Protein AF-A0A2G5B8C9-F1 (afdb_monomer_lite)

Radius of gyration: 21.51 Å; chains: 1; bounding box: 68×61×53 Å

Secondary structure (DSSP, 8-state):
-BB---B--HHHHHH-TTHHHHHHHHHHHHHHHHHHHHHHHH--SEEEEES--BS-S---HHHHHHHHHHHHHHTT---SSS----SS-PPEEEEE--HHHH--TTT--HHHHHHHHHHH--SSEEEEEE--TTS-TT--TTEEEEEEE-GGGTS--S-HHHHHHHHHHHHHHHHHHHH-TTS-EEEEESSPPP--TTSSSS---EEEETTEEEEESS--HHHHHHHHHHH--SEEEE-SSSS-EEEEEE-GGGTT-EEEEEEPPB-SGGGTSEEEEEEEEE---SS------TT---EEEEEETTEEEEEEEEEGGGG-------SSS--------S---------

Foldseek 3Di:
DAFQLAQEDDVLCVVPVPVSVVVNVVSLVLLLLLQVVCCVVPVDQEDEYFANLHNALPDDPVGVVVSLVSSCNSNVVDPDPPDPPPDGDDHHYAYAHDCRQQHAQARGDPVSLVVCCVRHNDNKDKDKDAQCPDDPPPDLPRIAIEIHAELRLLDFHPDVVVVCVRVVSVVVLLVVCVVPVVHAYEYGHAAAADDDPPQDPDHFDFDDDPRGTRDTNHRDNVSNLCCCVRNVHQEYEYERVQQKGWDWDANVVCNVRIYIYIHFHHCGVVNQNKDKDKDKDFQDPDDDPPPDDPVPPFPQRDDPPRITIGMDIDRSSQVDQDLPPDPDPDDDRPPDRDDDDDPPDDD

InterPro domains:
  IPR004843 Calcineurin-like, phosphoesterase domain [PF00149] (41-243)
  IPR029052 Metallo-dependent phosphatase-like [G3DSA:3.60.21.10] (24-322)
  IPR029052 Metallo-dependent phosphatase-like [SSF56300] (26-281)
  IPR033308 PGAP5/Cdc1/Ted1 [PTHR13315] (3-311)

pLDDT: mean 82.57, std 21.7, range [26.09, 98.75]

Structure (mmCIF, N/CA/C/O backbone):
data_AF-A0A2G5B8C9-F1
#
_entry.id   AF-A0A2G5B8C9-F1
#
loop_
_atom_site.group_PDB
_atom_site.id
_atom_site.type_symbol
_atom_site.label_atom_id
_atom_site.label_alt_id
_atom_site.label_comp_id
_atom_site.label_asym_id
_atom_site.label_entity_id
_atom_site.label_seq_id
_atom_site.pdbx_PDB_ins_code
_atom_site.Cartn_x
_atom_site.Cartn_y
_atom_site.Cartn_z
_atom_site.occupancy
_atom_site.B_iso_or_equiv
_atom_site.auth_seq_id
_atom_site.auth_comp_id
_atom_site.auth_asym_id
_atom_site.auth_atom_id
_atom_site.pdbx_PDB_model_num
ATOM 1 N N . LEU A 1 1 ? -2.718 -9.012 4.274 1.00 96.56 1 LEU A N 1
ATOM 2 C CA . LEU A 1 1 ? -1.914 -7.885 3.762 1.00 96.56 1 LEU A CA 1
ATOM 3 C C . LEU A 1 1 ? -0.711 -8.471 3.040 1.00 96.56 1 LEU A C 1
ATOM 5 O O . LEU A 1 1 ? 0.058 -9.190 3.662 1.00 96.56 1 LEU A O 1
ATOM 9 N N . TYR A 1 2 ? -0.614 -8.267 1.731 1.00 96.75 2 TYR A N 1
ATOM 10 C CA . TYR A 1 2 ? 0.397 -8.868 0.859 1.00 96.75 2 TYR A CA 1
ATOM 11 C C . TYR A 1 2 ? 1.376 -7.774 0.416 1.00 96.75 2 TYR A C 1
ATOM 13 O O . TYR A 1 2 ? 1.012 -6.946 -0.421 1.00 96.75 2 TYR A O 1
ATOM 21 N N . GLY A 1 3 ? 2.547 -7.717 1.055 1.00 96.06 3 GLY A N 1
ATOM 22 C CA . GLY A 1 3 ? 3.530 -6.640 0.892 1.00 96.06 3 GLY A CA 1
ATOM 23 C C . GLY A 1 3 ? 4.414 -6.814 -0.338 1.00 96.06 3 GLY A C 1
ATOM 24 O O . GLY A 1 3 ? 4.937 -7.904 -0.549 1.00 96.06 3 GLY A O 1
ATOM 25 N N . ASP A 1 4 ? 4.566 -5.746 -1.120 1.00 96.81 4 ASP A N 1
ATOM 26 C CA . ASP A 1 4 ? 5.677 -5.487 -2.051 1.00 96.81 4 ASP A CA 1
ATOM 27 C C . ASP A 1 4 ? 6.192 -6.726 -2.813 1.00 96.81 4 ASP A C 1
ATOM 29 O O . ASP A 1 4 ? 7.329 -7.152 -2.598 1.00 96.81 4 ASP A O 1
ATOM 33 N N . PRO A 1 5 ? 5.379 -7.370 -3.675 1.00 96.94 5 PRO A N 1
ATOM 34 C CA . PRO A 1 5 ? 5.814 -8.563 -4.401 1.00 96.94 5 PRO A CA 1
ATOM 35 C C . PRO A 1 5 ? 6.851 -8.275 -5.494 1.00 96.94 5 PRO A C 1
ATOM 37 O O . PRO A 1 5 ? 7.482 -9.221 -5.962 1.00 96.94 5 PRO A O 1
ATOM 40 N N . GLN A 1 6 ? 7.006 -7.013 -5.924 1.00 97.00 6 GLN A N 1
ATOM 41 C CA . GLN A 1 6 ? 8.081 -6.529 -6.802 1.00 97.00 6 GLN A CA 1
ATOM 42 C C . GLN A 1 6 ? 8.321 -7.419 -8.038 1.00 97.00 6 GLN A C 1
ATOM 44 O O . GLN A 1 6 ? 9.450 -7.788 -8.366 1.00 97.00 6 GLN A O 1
ATOM 49 N N . ILE A 1 7 ? 7.265 -7.773 -8.780 1.00 97.38 7 ILE A N 1
ATOM 50 C CA . ILE A 1 7 ? 7.401 -8.691 -9.922 1.00 97.38 7 ILE A CA 1
ATOM 51 C C . ILE A 1 7 ? 8.322 -8.082 -10.987 1.00 97.38 7 ILE A C 1
ATOM 53 O O . ILE A 1 7 ? 8.007 -7.060 -11.614 1.00 97.38 7 ILE A O 1
ATOM 57 N N . GLU A 1 8 ? 9.463 -8.737 -11.198 1.00 96.69 8 GLU A N 1
ATOM 58 C CA . GLU A 1 8 ? 10.480 -8.390 -12.190 1.00 96.69 8 GLU A CA 1
ATOM 59 C C . GLU A 1 8 ? 10.088 -8.799 -13.619 1.00 96.69 8 GLU A C 1
ATOM 61 O O . GLU A 1 8 ? 9.012 -9.338 -13.860 1.00 96.69 8 GLU A O 1
ATOM 66 N N . GLY A 1 9 ? 10.952 -8.551 -14.608 1.00 95.44 9 GLY A N 1
ATOM 67 C CA . GLY A 1 9 ? 10.713 -8.997 -15.983 1.00 95.44 9 GLY A CA 1
ATOM 68 C C . GLY A 1 9 ? 11.849 -8.656 -16.946 1.00 95.44 9 GLY A C 1
ATOM 69 O O . GLY A 1 9 ? 13.004 -8.953 -16.655 1.00 95.44 9 GLY A O 1
ATOM 70 N N . ASP A 1 10 ? 11.555 -8.017 -18.079 1.00 95.75 10 ASP A N 1
ATOM 71 C CA . ASP A 1 10 ? 12.473 -7.819 -19.216 1.00 95.75 10 ASP A CA 1
ATOM 72 C C . ASP A 1 10 ? 13.856 -7.251 -18.828 1.00 95.75 10 ASP A C 1
ATOM 74 O O . ASP A 1 10 ? 14.857 -7.566 -19.468 1.00 95.75 10 ASP A O 1
ATOM 78 N N . ALA A 1 11 ? 13.944 -6.404 -17.796 1.00 93.81 11 ALA A N 1
ATOM 79 C CA . ALA A 1 11 ? 15.227 -5.877 -17.323 1.00 93.81 11 ALA A CA 1
ATOM 80 C C . ALA A 1 11 ? 16.149 -6.977 -16.765 1.00 93.81 11 ALA A C 1
ATOM 82 O O . ALA A 1 11 ? 17.330 -6.995 -17.108 1.00 93.81 11 ALA A O 1
ATOM 83 N N . LYS A 1 12 ? 15.608 -7.920 -15.982 1.00 93.31 12 LYS A N 1
ATOM 84 C CA . LYS A 1 12 ? 16.329 -9.091 -15.462 1.00 93.31 12 LYS A CA 1
ATOM 85 C C . LYS A 1 12 ? 16.775 -9.998 -16.607 1.00 93.31 12 LYS A C 1
ATOM 87 O O . LYS A 1 12 ? 17.941 -10.359 -16.672 1.00 93.31 12 LYS A O 1
ATOM 92 N N . LEU A 1 13 ? 15.897 -10.247 -17.583 1.00 94.19 13 LEU A N 1
ATOM 93 C CA . LEU A 1 13 ? 16.224 -11.050 -18.770 1.00 94.19 13 LEU A CA 1
ATOM 94 C C . LEU A 1 13 ? 17.329 -10.438 -19.640 1.00 94.19 13 LEU A C 1
ATOM 96 O O . LEU A 1 13 ? 18.075 -11.169 -20.282 1.00 94.19 13 LEU A O 1
ATOM 100 N N . ARG A 1 14 ? 17.442 -9.105 -19.690 1.00 95.44 14 ARG A N 1
ATOM 101 C CA . ARG A 1 14 ? 18.544 -8.443 -20.406 1.00 95.44 14 ARG A CA 1
ATOM 102 C C . ARG A 1 14 ? 19.876 -8.560 -19.673 1.00 95.44 14 ARG A C 1
ATOM 104 O O . ARG A 1 14 ? 20.895 -8.703 -20.337 1.00 95.44 14 ARG A O 1
ATOM 111 N N . ARG A 1 15 ? 19.869 -8.466 -18.339 1.00 95.44 15 ARG A N 1
ATOM 112 C CA . ARG A 1 15 ? 21.082 -8.615 -17.519 1.00 95.44 15 ARG A CA 1
ATOM 113 C C . ARG A 1 15 ? 21.554 -10.069 -17.485 1.00 95.44 15 ARG A C 1
ATOM 115 O O . ARG A 1 15 ? 22.744 -10.326 -17.588 1.00 95.44 15 ARG A O 1
ATOM 122 N N . GLU A 1 16 ? 20.613 -11.006 -17.379 1.00 94.19 16 GLU A N 1
ATOM 123 C CA . GLU A 1 16 ? 20.869 -12.427 -17.139 1.00 94.19 16 GLU A CA 1
ATOM 124 C C . GLU A 1 16 ? 19.930 -13.297 -18.006 1.00 94.19 16 GLU A C 1
ATOM 126 O O . GLU A 1 16 ? 18.899 -13.773 -17.530 1.00 94.19 16 GLU A O 1
ATOM 131 N N . PRO A 1 17 ? 20.235 -13.531 -19.297 1.00 91.81 17 PRO A N 1
ATOM 132 C CA . PRO A 1 17 ? 19.278 -14.144 -20.227 1.00 91.81 17 PRO A CA 1
ATOM 133 C C . PRO A 1 17 ? 18.838 -15.571 -19.892 1.00 91.81 17 PRO A C 1
ATOM 135 O O . PRO A 1 17 ? 17.704 -15.944 -20.196 1.00 91.81 17 PRO A O 1
ATOM 138 N N . ILE A 1 18 ? 19.732 -16.373 -19.307 1.00 90.25 18 ILE A N 1
ATOM 139 C CA . ILE A 1 18 ? 19.456 -17.767 -18.934 1.00 90.25 18 ILE A CA 1
ATOM 140 C C . ILE A 1 18 ? 18.977 -17.822 -17.485 1.00 90.25 18 ILE A C 1
ATOM 142 O O . ILE A 1 18 ? 17.835 -18.211 -17.247 1.00 90.25 18 ILE A O 1
ATOM 146 N N . MET A 1 19 ? 19.810 -17.377 -16.536 1.00 91.25 19 MET A N 1
ATOM 147 C CA . MET A 1 19 ? 19.475 -17.418 -15.106 1.00 91.25 19 MET A CA 1
ATOM 148 C C . MET A 1 19 ? 18.236 -16.588 -14.786 1.00 91.25 19 MET A C 1
ATOM 150 O O . MET A 1 19 ? 17.329 -17.084 -14.132 1.00 91.25 19 MET A O 1
ATOM 154 N N . GLY A 1 20 ? 18.088 -15.409 -15.389 1.00 89.69 20 GLY A N 1
ATOM 155 C CA . GLY A 1 20 ? 16.903 -14.577 -15.220 1.00 89.69 20 GLY A CA 1
ATOM 156 C C . GLY A 1 20 ? 15.599 -15.256 -15.646 1.00 89.69 20 GLY A C 1
ATOM 157 O O . GLY A 1 20 ? 14.562 -14.970 -15.062 1.00 89.69 20 GLY A O 1
ATOM 158 N N . ARG A 1 21 ? 15.601 -16.180 -16.620 1.00 92.31 21 ARG A N 1
ATOM 159 C CA . ARG A 1 21 ? 14.375 -16.933 -16.964 1.00 92.31 21 ARG A CA 1
ATOM 160 C C . ARG A 1 21 ? 13.971 -17.882 -15.843 1.00 92.31 21 ARG A C 1
ATOM 162 O O . ARG A 1 21 ? 12.784 -17.971 -15.540 1.00 92.31 21 ARG A O 1
ATOM 169 N N . TYR A 1 22 ? 14.945 -18.571 -15.253 1.00 92.06 22 TYR A N 1
ATOM 170 C CA . TYR A 1 22 ? 14.707 -19.451 -14.115 1.00 92.06 22 TYR A CA 1
ATOM 171 C C . TYR A 1 22 ? 14.322 -18.649 -12.877 1.00 92.06 22 TYR A C 1
ATOM 173 O O . TYR A 1 22 ? 13.328 -18.992 -12.250 1.00 92.06 22 TYR A O 1
ATOM 181 N N . ASP A 1 23 ? 15.010 -17.543 -12.595 1.00 90.00 23 ASP A N 1
ATOM 182 C CA . ASP A 1 23 ? 14.700 -16.664 -11.466 1.00 90.00 23 ASP A CA 1
ATOM 183 C C . ASP A 1 23 ? 13.270 -16.129 -11.551 1.00 90.00 23 ASP A C 1
ATOM 185 O O . ASP A 1 23 ? 12.511 -16.248 -10.595 1.00 90.00 23 ASP A O 1
ATOM 189 N N . LEU A 1 24 ? 12.855 -15.592 -12.707 1.00 93.31 24 LEU A N 1
ATOM 190 C CA . LEU A 1 24 ? 11.488 -15.091 -12.882 1.00 93.31 24 LEU A CA 1
ATOM 191 C C . LEU A 1 24 ? 10.443 -16.198 -12.705 1.00 93.31 24 LEU A C 1
ATOM 193 O O . LEU A 1 24 ? 9.411 -15.963 -12.080 1.00 93.31 24 LEU A O 1
ATOM 197 N N . LEU A 1 25 ? 10.708 -17.393 -13.240 1.00 93.19 25 LEU A N 1
ATOM 198 C CA . LEU A 1 25 ? 9.812 -18.537 -13.106 1.00 93.19 25 LEU A CA 1
ATOM 199 C C . LEU A 1 25 ? 9.705 -18.982 -11.643 1.00 93.19 25 LEU A C 1
ATOM 201 O O . LEU A 1 25 ? 8.605 -19.106 -11.113 1.00 93.19 25 LEU A O 1
ATOM 205 N N . VAL A 1 26 ? 10.840 -19.209 -10.983 1.00 92.00 26 VAL A N 1
ATOM 206 C CA . VAL A 1 26 ? 10.902 -19.661 -9.589 1.00 92.00 26 VAL A CA 1
ATOM 207 C C . VAL A 1 26 ? 10.266 -18.631 -8.663 1.00 92.00 26 VAL A C 1
ATOM 209 O O . VAL A 1 26 ? 9.456 -19.018 -7.823 1.00 92.00 26 VAL A O 1
ATOM 212 N N . ASN A 1 27 ? 10.537 -17.338 -8.861 1.00 93.94 27 ASN A N 1
ATOM 213 C CA . ASN A 1 27 ? 9.919 -16.265 -8.085 1.00 93.94 27 ASN A CA 1
ATOM 214 C C . ASN A 1 27 ? 8.396 -16.235 -8.264 1.00 93.94 27 ASN A C 1
ATOM 216 O O . ASN A 1 27 ? 7.680 -16.104 -7.275 1.00 93.94 27 ASN A O 1
ATOM 220 N N . ASP A 1 28 ? 7.871 -16.435 -9.475 1.00 95.31 28 ASP A N 1
ATOM 221 C CA . ASP A 1 28 ? 6.419 -16.517 -9.676 1.00 95.31 28 ASP A CA 1
ATOM 222 C C . ASP A 1 28 ? 5.802 -17.703 -8.929 1.00 95.31 28 ASP A C 1
ATOM 224 O O . ASP A 1 28 ? 4.782 -17.555 -8.252 1.00 95.31 28 ASP A O 1
ATOM 228 N N . TYR A 1 29 ? 6.407 -18.890 -9.030 1.00 94.69 29 TYR A N 1
ATOM 229 C CA . TYR A 1 29 ? 5.932 -20.070 -8.301 1.00 94.69 29 TYR A CA 1
ATOM 230 C C . TYR A 1 29 ? 6.026 -19.875 -6.788 1.00 94.69 29 TYR A C 1
ATOM 232 O O . TYR A 1 29 ? 5.111 -20.276 -6.066 1.00 94.69 29 TYR A O 1
ATOM 240 N N . TYR A 1 30 ? 7.090 -19.231 -6.316 1.00 94.44 30 TYR A N 1
ATOM 241 C CA . TYR A 1 30 ? 7.283 -18.891 -4.915 1.00 94.44 30 TYR A CA 1
ATOM 242 C C . TYR A 1 30 ? 6.195 -17.951 -4.402 1.00 94.44 30 TYR A C 1
ATOM 244 O O . TYR A 1 30 ? 5.488 -18.280 -3.448 1.00 94.44 30 TYR A O 1
ATOM 252 N N . LEU A 1 31 ? 5.984 -16.827 -5.083 1.00 95.75 31 LEU A N 1
ATOM 253 C CA . LEU A 1 31 ? 4.955 -15.852 -4.732 1.00 95.75 31 LEU A CA 1
ATOM 254 C C . LEU A 1 31 ? 3.557 -16.478 -4.783 1.00 95.75 31 LEU A C 1
ATOM 256 O O . LEU A 1 31 ? 2.741 -16.242 -3.889 1.00 95.75 31 LEU A O 1
ATOM 260 N N . ARG A 1 32 ? 3.284 -17.329 -5.786 1.00 94.69 32 ARG A N 1
ATOM 261 C CA . ARG A 1 32 ? 2.024 -18.080 -5.879 1.00 94.69 32 ARG A CA 1
ATOM 262 C C . ARG A 1 32 ? 1.859 -19.029 -4.700 1.00 94.69 32 ARG A C 1
ATOM 264 O O . ARG A 1 32 ? 0.764 -19.113 -4.153 1.00 94.69 32 ARG A O 1
ATOM 271 N N . HIS A 1 33 ? 2.909 -19.749 -4.313 1.00 92.81 33 HIS A N 1
ATOM 272 C CA . HIS A 1 33 ? 2.868 -20.643 -3.162 1.00 92.81 33 HIS A CA 1
ATOM 273 C C . HIS A 1 33 ? 2.537 -19.878 -1.880 1.00 92.81 33 HIS A C 1
ATOM 275 O O . HIS A 1 33 ? 1.609 -20.276 -1.175 1.00 92.81 33 HIS A O 1
ATOM 281 N N . VAL A 1 34 ? 3.224 -18.764 -1.614 1.00 93.19 34 VAL A N 1
ATOM 282 C CA . VAL A 1 34 ? 2.959 -17.916 -0.442 1.00 93.19 34 VAL A CA 1
ATOM 283 C C . VAL A 1 34 ? 1.515 -17.410 -0.451 1.00 93.19 34 VAL A C 1
ATOM 285 O O . VAL A 1 34 ? 0.797 -17.574 0.540 1.00 93.19 34 VAL A O 1
ATOM 288 N N . TYR A 1 35 ? 1.055 -16.867 -1.583 1.00 94.75 35 TYR A N 1
ATOM 289 C CA . TYR A 1 35 ? -0.307 -16.353 -1.722 1.00 94.75 35 TYR A CA 1
ATOM 290 C C . TYR A 1 35 ? -1.344 -17.458 -1.493 1.00 94.75 35 TYR A C 1
ATOM 292 O O . TYR A 1 35 ? -2.183 -17.352 -0.602 1.00 94.75 35 TYR A O 1
ATOM 300 N N . MET A 1 36 ? -1.270 -18.552 -2.252 1.00 91.69 36 MET A N 1
ATOM 301 C CA . MET A 1 36 ? -2.266 -19.628 -2.216 1.00 91.69 36 MET A CA 1
ATOM 302 C C . MET A 1 36 ? -2.298 -20.343 -0.868 1.00 91.69 36 MET A C 1
ATOM 304 O O . MET A 1 36 ? -3.383 -20.655 -0.382 1.00 91.69 36 MET A O 1
ATOM 308 N N . SER A 1 37 ? -1.138 -20.559 -0.242 1.00 91.44 37 SER A N 1
ATOM 309 C CA . SER A 1 37 ? -1.060 -21.169 1.091 1.00 91.44 37 SER A CA 1
ATOM 310 C C . SER A 1 37 ? -1.707 -20.273 2.139 1.00 91.44 37 SER A C 1
ATOM 312 O O . SER A 1 37 ? -2.477 -20.756 2.966 1.00 91.44 37 SER A O 1
ATOM 314 N N . THR A 1 38 ? -1.488 -18.958 2.047 1.00 91.25 38 THR A N 1
ATOM 315 C CA . THR A 1 38 ? -2.155 -17.984 2.917 1.00 91.25 38 THR A CA 1
ATOM 316 C C . THR A 1 38 ? -3.671 -18.023 2.744 1.00 91.25 38 THR A C 1
ATOM 318 O O . THR A 1 38 ? -4.396 -18.118 3.734 1.00 91.25 38 THR A O 1
ATOM 321 N N . ILE A 1 39 ? -4.171 -17.969 1.505 1.00 90.94 39 ILE A N 1
ATOM 322 C CA . ILE A 1 39 ? -5.620 -17.988 1.248 1.00 90.94 39 ILE A CA 1
ATOM 323 C C . ILE A 1 39 ? -6.245 -19.298 1.729 1.00 90.94 39 ILE A C 1
ATOM 325 O O . ILE A 1 39 ? -7.292 -19.270 2.375 1.00 90.94 39 ILE A O 1
ATOM 329 N N . ALA A 1 40 ? -5.597 -20.433 1.464 1.00 89.62 40 ALA A N 1
ATOM 330 C CA . ALA A 1 40 ? -6.078 -21.738 1.900 1.00 89.62 40 ALA A CA 1
ATOM 331 C C . ALA A 1 40 ? -6.116 -21.862 3.432 1.00 89.62 40 ALA A C 1
ATOM 333 O O . ALA A 1 40 ? -7.088 -22.389 3.970 1.00 89.62 40 ALA A O 1
ATOM 334 N N . ALA A 1 41 ? -5.091 -21.359 4.126 1.00 88.94 41 ALA A N 1
ATOM 335 C CA . ALA A 1 41 ? -4.979 -21.454 5.579 1.00 88.94 41 ALA A CA 1
ATOM 336 C C . ALA A 1 41 ? -5.937 -20.511 6.322 1.00 88.94 41 ALA A C 1
ATOM 338 O O . ALA A 1 41 ? -6.511 -20.904 7.334 1.00 88.94 41 ALA A O 1
ATOM 339 N N . PHE A 1 42 ? -6.103 -19.276 5.838 1.00 90.00 42 PHE A N 1
ATOM 340 C CA . PHE A 1 42 ? -6.795 -18.222 6.590 1.00 90.00 42 PHE A CA 1
ATOM 341 C C . PHE A 1 42 ? -8.170 -17.840 6.042 1.00 90.00 42 PHE A C 1
ATOM 343 O O . PHE A 1 42 ? -8.921 -17.188 6.760 1.00 90.00 42 PHE A O 1
ATOM 350 N N . GLN A 1 43 ? -8.503 -18.218 4.802 1.00 89.69 43 GLN A N 1
ATOM 351 C CA . GLN A 1 43 ? -9.786 -17.914 4.149 1.00 89.69 43 GLN A CA 1
ATOM 352 C C . GLN A 1 43 ? -10.278 -16.469 4.400 1.00 89.69 43 GLN A C 1
ATOM 354 O O . GLN A 1 43 ? -11.390 -16.269 4.899 1.00 89.69 43 GLN A O 1
ATOM 359 N N . PRO A 1 44 ? -9.451 -15.444 4.114 1.00 90.81 44 PRO A N 1
ATOM 360 C CA . PRO A 1 44 ? -9.736 -14.077 4.533 1.00 90.81 44 PRO A CA 1
ATOM 361 C C . PRO A 1 44 ? -10.943 -13.489 3.791 1.00 90.81 44 PRO A C 1
ATOM 363 O O . PRO A 1 44 ? -11.204 -13.824 2.641 1.00 90.81 44 PRO A O 1
ATOM 366 N N . GLN A 1 45 ? -11.643 -12.533 4.407 1.00 88.75 45 GLN A N 1
ATOM 367 C CA . GLN A 1 45 ? -12.681 -11.756 3.710 1.00 88.75 45 GLN A CA 1
ATOM 368 C C . GLN A 1 45 ? -12.072 -10.783 2.690 1.00 88.75 45 GLN A C 1
ATOM 370 O O . GLN A 1 45 ? -12.616 -10.584 1.603 1.00 88.75 45 GLN A O 1
ATOM 375 N N . TYR A 1 46 ? -10.918 -10.203 3.035 1.00 93.25 46 TYR A N 1
ATOM 376 C CA . TYR A 1 46 ? -10.199 -9.234 2.219 1.00 93.25 46 TYR A CA 1
ATOM 377 C C . TYR A 1 46 ? -8.731 -9.617 2.081 1.00 93.25 46 TYR A C 1
ATOM 379 O O . TYR A 1 46 ? -8.068 -9.999 3.045 1.00 93.25 46 TYR A O 1
ATOM 387 N N . VAL A 1 47 ? -8.195 -9.411 0.886 1.00 95.69 47 VAL A N 1
ATOM 388 C CA . VAL A 1 47 ? -6.756 -9.392 0.634 1.00 95.69 47 VAL A CA 1
ATOM 389 C C . VAL A 1 47 ? -6.415 -8.006 0.134 1.00 95.69 47 VAL A C 1
ATOM 391 O O . VAL A 1 47 ? -7.009 -7.536 -0.827 1.00 95.69 47 VAL A O 1
ATOM 394 N N . VAL A 1 48 ? -5.447 -7.356 0.767 1.00 97.62 48 VAL A N 1
ATOM 395 C CA . VAL A 1 48 ? -4.932 -6.069 0.303 1.00 97.62 48 VAL A CA 1
ATOM 396 C C . VAL A 1 48 ? -3.486 -6.260 -0.126 1.00 97.62 48 VAL A C 1
ATOM 398 O O . VAL A 1 48 ? -2.675 -6.697 0.691 1.00 97.62 48 VAL A O 1
ATOM 401 N N . THR A 1 49 ? -3.172 -5.968 -1.388 1.00 98.19 49 THR A N 1
ATOM 402 C CA . THR A 1 49 ? -1.786 -5.856 -1.861 1.00 98.19 49 THR A CA 1
ATOM 403 C C . THR A 1 49 ? -1.281 -4.447 -1.588 1.00 98.19 49 THR A C 1
ATOM 405 O O . THR A 1 49 ? -1.905 -3.477 -2.020 1.00 98.19 49 THR A O 1
ATOM 408 N N . MET A 1 50 ? -0.174 -4.345 -0.859 1.00 98.06 50 MET A N 1
ATOM 409 C CA . MET A 1 50 ? 0.285 -3.109 -0.221 1.00 98.06 50 MET A CA 1
ATOM 410 C C . MET A 1 50 ? 1.145 -2.231 -1.136 1.00 98.06 50 MET A C 1
ATOM 412 O O . MET A 1 50 ? 2.014 -1.536 -0.639 1.00 98.06 50 MET A O 1
ATOM 416 N N . GLY A 1 51 ? 0.892 -2.222 -2.447 1.00 97.75 51 GLY A N 1
ATOM 417 C CA . GLY A 1 51 ? 1.708 -1.500 -3.428 1.00 97.75 51 GLY A CA 1
ATOM 418 C C . GLY A 1 51 ? 2.917 -2.288 -3.911 1.00 97.75 51 GLY A C 1
ATOM 419 O O . GLY A 1 51 ? 3.087 -3.457 -3.560 1.00 97.75 51 GLY A O 1
ATOM 420 N N . ASP A 1 52 ? 3.673 -1.648 -4.801 1.00 98.50 52 ASP A N 1
ATOM 421 C CA . ASP A 1 52 ? 4.842 -2.191 -5.487 1.00 98.50 52 ASP A CA 1
ATOM 422 C C . ASP A 1 52 ? 4.608 -3.605 -6.019 1.00 98.50 52 ASP A C 1
ATOM 424 O O . ASP A 1 52 ? 5.347 -4.566 -5.778 1.00 98.50 52 ASP A O 1
ATOM 428 N N . ILE A 1 53 ? 3.517 -3.727 -6.782 1.00 98.25 53 ILE A N 1
ATOM 429 C CA . ILE A 1 53 ? 3.133 -4.978 -7.438 1.00 98.25 53 ILE A CA 1
ATOM 430 C C . ILE A 1 53 ? 4.241 -5.403 -8.409 1.00 98.25 53 ILE A C 1
ATOM 432 O O . ILE A 1 53 ? 4.561 -6.588 -8.545 1.00 98.25 53 ILE A O 1
ATOM 436 N N . PHE A 1 54 ? 4.822 -4.424 -9.099 1.00 98.00 54 PHE A N 1
ATOM 437 C CA . PHE A 1 54 ? 5.895 -4.610 -10.066 1.00 98.00 54 PHE A CA 1
ATOM 438 C C . PHE A 1 54 ? 7.185 -3.974 -9.589 1.00 98.00 54 PHE A C 1
ATOM 440 O O . PHE A 1 54 ? 7.149 -2.963 -8.914 1.00 98.00 54 PHE A O 1
ATOM 447 N N . SER A 1 55 ? 8.318 -4.485 -10.073 1.00 96.44 55 SER A N 1
ATOM 448 C CA . SER A 1 55 ? 9.633 -3.920 -9.751 1.00 96.44 55 SER A CA 1
ATOM 449 C C . SER A 1 55 ? 9.976 -2.595 -10.425 1.00 96.44 55 SER A C 1
ATOM 451 O O . SER A 1 55 ? 11.078 -2.077 -10.245 1.00 96.44 55 SER A O 1
ATOM 453 N N . SER A 1 56 ? 9.100 -2.046 -11.273 1.00 96.56 56 SER A N 1
ATOM 454 C CA . SER A 1 56 ? 9.326 -0.739 -11.896 1.00 96.56 56 SER A CA 1
ATOM 455 C C . SER A 1 56 ? 8.093 -0.192 -12.611 1.00 96.56 56 SER A C 1
ATOM 457 O O . SER A 1 56 ? 7.451 -0.861 -13.427 1.00 96.56 56 SER A O 1
ATOM 459 N N . GLN A 1 57 ? 7.885 1.104 -12.421 1.00 95.31 57 GLN A N 1
ATOM 460 C CA . GLN A 1 57 ? 6.940 1.960 -13.115 1.00 95.31 57 GLN A CA 1
ATOM 461 C C . GLN A 1 57 ? 7.400 2.239 -14.556 1.00 95.31 57 GLN A C 1
ATOM 463 O O . GLN A 1 57 ? 6.579 2.372 -15.466 1.00 95.31 57 GLN A O 1
ATOM 468 N N . GLY A 1 58 ? 8.710 2.254 -14.807 1.00 94.62 58 GLY A N 1
ATOM 469 C CA . GLY A 1 58 ? 9.342 2.627 -16.079 1.00 94.62 58 GLY A CA 1
ATOM 470 C C . GLY A 1 58 ? 9.270 1.579 -17.198 1.00 94.62 58 GLY A C 1
ATOM 471 O O . GLY A 1 58 ? 10.118 1.570 -18.090 1.00 94.62 58 GLY A O 1
ATOM 472 N N . VAL A 1 59 ? 8.296 0.666 -17.172 1.00 95.56 59 VAL A N 1
ATOM 473 C CA . VAL A 1 59 ? 8.182 -0.431 -18.147 1.00 95.56 59 VAL A CA 1
ATOM 474 C C . VAL A 1 59 ? 7.310 -0.086 -19.359 1.00 95.56 59 VAL A C 1
ATOM 476 O O . VAL A 1 59 ? 6.293 0.612 -19.268 1.00 95.56 59 VAL A O 1
ATOM 479 N N . ARG A 1 60 ? 7.685 -0.637 -20.524 1.00 95.00 60 ARG A N 1
ATOM 480 C CA . ARG A 1 60 ? 6.900 -0.543 -21.768 1.00 95.00 60 ARG A CA 1
ATOM 481 C C . ARG A 1 60 ? 5.539 -1.225 -21.604 1.00 95.00 60 ARG A C 1
ATOM 483 O O . ARG A 1 60 ? 5.403 -2.175 -20.842 1.00 95.00 60 ARG A O 1
ATOM 490 N N . LYS A 1 61 ? 4.545 -0.794 -22.390 1.00 96.00 61 LYS A N 1
ATOM 491 C CA . LYS A 1 61 ? 3.175 -1.341 -22.361 1.00 96.00 61 LYS A CA 1
ATOM 492 C C . LYS A 1 61 ? 3.139 -2.871 -22.467 1.00 96.00 61 LYS A C 1
ATOM 494 O O . LYS A 1 61 ? 2.476 -3.508 -21.662 1.00 96.00 61 LYS A O 1
ATOM 499 N N . ALA A 1 62 ? 3.851 -3.455 -23.433 1.00 96.94 62 ALA A N 1
ATOM 500 C CA . ALA A 1 62 ? 3.862 -4.907 -23.631 1.00 96.94 62 ALA A CA 1
ATOM 501 C C . ALA A 1 62 ? 4.391 -5.656 -22.396 1.00 96.94 62 ALA A C 1
ATOM 503 O O . ALA A 1 62 ? 3.779 -6.617 -21.947 1.00 96.94 62 ALA A O 1
ATOM 504 N N . GLU A 1 63 ? 5.484 -5.167 -21.815 1.00 96.81 63 GLU A N 1
ATOM 505 C CA . GLU A 1 63 ? 6.081 -5.729 -20.603 1.00 96.81 63 GLU A CA 1
ATOM 506 C C . GLU A 1 63 ? 5.159 -5.587 -19.383 1.00 96.81 63 GLU A C 1
ATOM 508 O O . GLU A 1 63 ? 4.958 -6.540 -18.636 1.00 96.81 63 GLU A O 1
ATOM 513 N N . TYR A 1 64 ? 4.522 -4.425 -19.218 1.00 97.38 64 TYR A N 1
ATOM 514 C CA . TYR A 1 64 ? 3.542 -4.191 -18.155 1.00 97.38 64 TYR A CA 1
ATOM 515 C C . TYR A 1 64 ? 2.422 -5.245 -18.163 1.00 97.38 64 TYR A C 1
ATOM 517 O O . TYR A 1 64 ? 2.095 -5.820 -17.127 1.00 97.38 64 TYR A O 1
ATOM 525 N N . TYR A 1 65 ? 1.868 -5.554 -19.340 1.00 96.44 65 TYR A N 1
ATOM 526 C CA . TYR A 1 65 ? 0.803 -6.553 -19.454 1.00 96.44 65 TYR A CA 1
ATOM 527 C C . TYR A 1 65 ? 1.285 -7.994 -19.239 1.00 96.44 65 TYR A C 1
ATOM 529 O O . TYR A 1 65 ? 0.535 -8.774 -18.655 1.00 96.44 65 TYR A O 1
ATOM 537 N N . LYS A 1 66 ? 2.531 -8.336 -19.602 1.00 96.25 66 LYS A N 1
ATOM 538 C CA . LYS A 1 66 ? 3.130 -9.634 -19.236 1.00 96.25 66 LYS A CA 1
ATOM 539 C C . LYS A 1 66 ? 3.243 -9.794 -17.720 1.00 96.25 66 LYS A C 1
ATOM 541 O O . LYS A 1 66 ? 2.908 -10.843 -17.179 1.00 96.25 66 LYS A O 1
ATOM 546 N N . ARG A 1 67 ? 3.681 -8.748 -17.010 1.00 96.88 67 ARG A N 1
ATOM 547 C CA . ARG A 1 67 ? 3.754 -8.783 -15.540 1.00 96.88 67 ARG A CA 1
ATOM 548 C C . ARG A 1 67 ? 2.372 -8.862 -14.898 1.00 96.88 67 ARG A C 1
ATOM 550 O O . ARG A 1 67 ? 2.213 -9.580 -13.918 1.00 96.88 67 ARG A O 1
ATOM 557 N N . ILE A 1 68 ? 1.359 -8.202 -15.468 1.00 96.06 68 ILE A N 1
ATOM 558 C CA . ILE A 1 68 ? -0.035 -8.359 -15.021 1.00 96.06 68 ILE A CA 1
ATOM 559 C C . ILE A 1 68 ? -0.502 -9.807 -15.168 1.00 96.06 68 ILE A C 1
ATOM 561 O O . ILE A 1 68 ? -1.137 -10.326 -14.256 1.00 96.06 68 ILE A O 1
ATOM 565 N N . GLU A 1 69 ? -0.235 -10.455 -16.301 1.00 95.38 69 GLU A N 1
ATOM 566 C CA . GLU A 1 69 ? -0.603 -11.858 -16.514 1.00 95.38 69 GLU A CA 1
ATOM 567 C C . GLU A 1 69 ? 0.035 -12.766 -15.457 1.00 95.38 69 GLU A C 1
ATOM 569 O O . GLU A 1 69 ? -0.668 -13.540 -14.806 1.00 95.38 69 GLU A O 1
ATOM 574 N N . ARG A 1 70 ? 1.334 -12.583 -15.204 1.00 96.06 70 ARG A N 1
ATOM 575 C CA . ARG A 1 70 ? 2.065 -13.299 -14.152 1.00 96.06 70 ARG A CA 1
ATOM 576 C C . ARG A 1 70 ? 1.486 -13.032 -12.764 1.00 96.06 70 ARG A C 1
ATOM 578 O O . ARG A 1 70 ? 1.185 -13.979 -12.048 1.00 96.06 70 ARG A O 1
ATOM 585 N N . PHE A 1 71 ? 1.227 -11.774 -12.404 1.00 96.56 71 PHE A N 1
ATOM 586 C CA . PHE A 1 71 ? 0.615 -11.431 -11.115 1.00 96.56 71 PHE A CA 1
ATOM 587 C C . PHE A 1 71 ? -0.791 -12.015 -10.948 1.00 96.56 71 PHE A C 1
ATOM 589 O O . PHE A 1 71 ? -1.156 -12.484 -9.870 1.00 96.56 71 PHE A O 1
ATOM 596 N N . ASN A 1 72 ? -1.592 -12.008 -12.011 1.00 94.56 72 ASN A N 1
ATOM 597 C CA . ASN A 1 72 ? -2.921 -12.608 -12.015 1.00 94.56 72 ASN A CA 1
ATOM 598 C C . ASN A 1 72 ? -2.845 -14.115 -11.791 1.00 94.56 72 ASN A C 1
ATOM 600 O O . ASN A 1 72 ? -3.603 -14.655 -10.988 1.00 94.56 72 ASN A O 1
ATOM 604 N N . TRP A 1 73 ? -1.894 -14.785 -12.440 1.00 94.62 73 TRP A N 1
ATOM 605 C CA . TRP A 1 73 ? -1.623 -16.188 -12.173 1.00 94.62 73 TRP A CA 1
ATOM 606 C C . TRP A 1 73 ? -1.150 -16.394 -10.730 1.00 94.62 73 TRP A C 1
ATOM 608 O O . TRP A 1 73 ? -1.730 -17.219 -10.037 1.00 94.62 73 TRP A O 1
ATOM 618 N N . ILE A 1 74 ? -0.196 -15.613 -10.219 1.00 94.69 74 ILE A N 1
ATOM 619 C CA . ILE A 1 74 ? 0.286 -15.689 -8.826 1.00 94.69 74 ILE A CA 1
ATOM 620 C C . ILE A 1 74 ? -0.868 -15.594 -7.822 1.00 94.69 74 ILE A C 1
ATOM 622 O O . ILE A 1 74 ? -1.011 -16.441 -6.944 1.00 94.69 74 ILE A O 1
ATOM 626 N N . SER A 1 75 ? -1.729 -14.594 -7.996 1.00 93.19 75 SER A N 1
ATOM 627 C CA . SER A 1 75 ? -2.840 -14.291 -7.086 1.00 93.19 75 SER A CA 1
ATOM 628 C C . SER A 1 75 ? -4.125 -15.074 -7.377 1.00 93.19 75 SER A C 1
ATOM 630 O O . SER A 1 75 ? -5.133 -14.881 -6.705 1.00 93.19 75 SER A O 1
ATOM 632 N N . GLY A 1 76 ? -4.135 -15.948 -8.390 1.00 88.81 76 GLY A N 1
ATOM 633 C CA . GLY A 1 76 ? -5.341 -16.685 -8.789 1.00 88.81 76 GLY A CA 1
ATOM 634 C C . GLY A 1 76 ? -6.455 -15.810 -9.366 1.00 88.81 76 GLY A C 1
ATOM 635 O O . GLY A 1 76 ? -7.588 -16.272 -9.500 1.00 88.81 76 GLY A O 1
ATOM 636 N N . ARG A 1 77 ? -6.154 -14.557 -9.724 1.00 83.81 77 ARG A N 1
ATOM 637 C CA . ARG A 1 77 ? -7.079 -13.648 -10.404 1.00 83.81 77 ARG A CA 1
ATOM 638 C C . ARG A 1 77 ? -7.222 -14.096 -11.857 1.00 83.81 77 ARG A C 1
ATOM 640 O O . ARG A 1 77 ? -6.480 -13.653 -12.726 1.00 83.81 77 ARG A O 1
ATOM 647 N N . ASN A 1 78 ? -8.169 -14.976 -12.161 1.00 64.62 78 ASN A N 1
ATOM 648 C CA . ASN A 1 78 ? -8.437 -15.324 -13.557 1.00 64.62 78 ASN A CA 1
ATOM 649 C C . ASN A 1 78 ? -8.948 -14.093 -14.328 1.00 64.62 78 ASN A C 1
ATOM 651 O O . ASN A 1 78 ? -9.981 -13.523 -13.985 1.00 64.62 78 ASN A O 1
ATOM 655 N N . LYS A 1 79 ? -8.256 -13.714 -15.412 1.00 52.25 79 LYS A N 1
ATOM 656 C CA . LYS A 1 79 ? -8.797 -12.816 -16.453 1.00 52.25 79 LYS A CA 1
ATOM 657 C C . LYS A 1 79 ? -9.517 -13.568 -17.584 1.00 52.25 79 LYS A C 1
ATOM 659 O O . LYS A 1 79 ? -10.071 -12.933 -18.474 1.00 52.25 79 LYS A O 1
ATOM 664 N N . THR A 1 80 ? -9.534 -14.902 -17.562 1.00 38.47 80 THR A N 1
ATOM 665 C CA . THR A 1 80 ? -10.242 -15.744 -18.540 1.00 38.47 80 THR A CA 1
ATOM 666 C C . THR A 1 80 ? -11.602 -16.223 -18.003 1.00 38.47 80 THR A C 1
ATOM 668 O O . THR A 1 80 ? -11.641 -16.783 -16.907 1.00 38.47 80 THR A O 1
ATOM 671 N N . PRO A 1 81 ? -12.707 -16.088 -18.768 1.00 36.41 81 PRO A N 1
ATOM 672 C CA . PRO A 1 81 ? -14.081 -16.382 -18.326 1.00 36.41 81 PRO A CA 1
ATOM 673 C C . PRO A 1 81 ? -14.430 -17.875 -18.171 1.00 36.41 81 PRO A C 1
ATOM 675 O O . PRO A 1 81 ? -15.575 -18.213 -17.881 1.00 36.41 81 PRO A O 1
ATOM 678 N N . HIS A 1 82 ? -13.480 -18.799 -18.325 1.00 33.44 82 HIS A N 1
ATOM 679 C CA . HIS A 1 82 ? -13.768 -20.235 -18.320 1.00 33.44 82 HIS A CA 1
ATOM 680 C C . HIS A 1 82 ? -12.855 -20.999 -17.374 1.00 33.44 82 HIS A C 1
ATOM 682 O O . HIS A 1 82 ? -11.943 -21.705 -17.795 1.00 33.44 82 HIS A O 1
ATOM 688 N N . LYS A 1 83 ? -13.127 -20.821 -16.082 1.00 30.20 83 LYS A N 1
ATOM 689 C CA . LYS A 1 83 ? -13.199 -21.851 -15.031 1.00 30.20 83 LYS A CA 1
ATOM 690 C C . LYS A 1 83 ? -13.002 -21.143 -13.690 1.00 30.20 83 LYS A C 1
ATOM 692 O O . LYS A 1 83 ? -11.913 -20.621 -13.438 1.00 30.20 83 LYS A O 1
ATOM 697 N N . PRO A 1 84 ? -14.031 -21.087 -12.832 1.00 33.88 84 PRO A N 1
ATOM 698 C CA . PRO A 1 84 ? -13.826 -20.739 -11.439 1.00 33.88 84 PRO A CA 1
ATOM 699 C C . PRO A 1 84 ? -12.832 -21.747 -10.864 1.00 33.88 84 PRO A C 1
ATOM 701 O O . PRO A 1 84 ? -12.994 -22.956 -11.044 1.00 33.88 84 PRO A O 1
ATOM 704 N N . ILE A 1 85 ? -11.793 -21.272 -10.182 1.00 41.06 85 ILE A N 1
ATOM 705 C CA . ILE A 1 85 ? -11.112 -22.132 -9.220 1.00 41.06 85 ILE A CA 1
ATOM 706 C C . ILE A 1 85 ? -12.153 -22.345 -8.118 1.00 41.06 85 ILE A C 1
ATOM 708 O O . ILE A 1 85 ? -12.397 -21.470 -7.293 1.00 41.06 85 ILE A O 1
ATOM 712 N N . HIS A 1 86 ? -12.873 -23.463 -8.212 1.00 38.91 86 HIS A N 1
ATOM 713 C CA . HIS A 1 86 ? -13.936 -23.869 -7.300 1.00 38.91 86 HIS A CA 1
ATOM 714 C C . HIS A 1 86 ? -13.342 -24.324 -5.969 1.00 38.91 86 HIS A C 1
ATOM 716 O O . HIS A 1 86 ? -13.459 -25.487 -5.607 1.00 38.91 86 HIS A O 1
ATOM 722 N N . THR A 1 87 ? -12.686 -23.431 -5.240 1.00 39.56 87 THR A N 1
ATOM 723 C CA . THR A 1 87 ? -12.248 -23.717 -3.877 1.00 39.56 87 THR A CA 1
ATOM 724 C C . THR A 1 87 ? -12.247 -22.420 -3.069 1.00 39.56 87 THR A C 1
ATOM 726 O O . THR A 1 87 ? -11.399 -21.560 -3.288 1.00 39.56 87 THR A O 1
ATOM 729 N N . HIS A 1 88 ? -13.171 -22.347 -2.103 1.00 45.16 88 HIS A N 1
ATOM 730 C CA . HIS A 1 88 ? -13.255 -21.384 -0.991 1.00 45.16 88 HIS A CA 1
ATOM 731 C C . HIS A 1 88 ? -13.933 -20.033 -1.302 1.00 45.16 88 HIS A C 1
ATOM 733 O O . HIS A 1 88 ? -13.901 -19.547 -2.428 1.00 45.16 88 HIS A O 1
ATOM 739 N N . LYS A 1 89 ? -14.644 -19.472 -0.306 1.00 53.56 89 LYS A N 1
ATOM 740 C CA . LYS A 1 89 ? -15.369 -18.188 -0.397 1.00 53.56 89 LYS A CA 1
ATOM 741 C C . LYS A 1 89 ? -14.478 -17.139 -1.075 1.00 53.56 89 LYS A C 1
ATOM 743 O O . LYS A 1 89 ? -13.351 -16.940 -0.638 1.00 53.56 89 LYS A O 1
ATOM 748 N N . ALA A 1 90 ? -14.975 -16.489 -2.129 1.00 71.12 90 ALA A N 1
ATOM 749 C CA . ALA A 1 90 ? -14.203 -15.486 -2.853 1.00 71.12 90 ALA A CA 1
ATOM 750 C C . ALA A 1 90 ? -13.893 -14.297 -1.930 1.00 71.12 90 ALA A C 1
ATOM 752 O O . ALA A 1 90 ? -14.808 -13.609 -1.478 1.00 71.12 90 ALA A O 1
ATOM 753 N N . HIS A 1 91 ? -12.613 -14.062 -1.643 1.00 85.75 91 HIS A N 1
ATOM 754 C CA . HIS A 1 91 ? -12.156 -12.867 -0.941 1.00 85.75 91 HIS A CA 1
ATOM 755 C C . HIS A 1 91 ? -12.200 -11.648 -1.865 1.00 85.75 91 HIS A C 1
ATOM 757 O O . HIS A 1 91 ? -11.978 -11.750 -3.075 1.00 85.75 91 HIS A O 1
ATOM 763 N N . ALA A 1 92 ? -12.426 -10.464 -1.302 1.00 90.31 92 ALA A N 1
ATOM 764 C CA . ALA A 1 92 ? -12.260 -9.217 -2.036 1.00 90.31 92 ALA A CA 1
ATOM 765 C C . ALA A 1 92 ? -10.769 -8.849 -2.104 1.00 90.31 92 ALA A C 1
ATOM 767 O O . ALA A 1 92 ? -10.131 -8.626 -1.075 1.00 90.31 92 ALA A O 1
ATOM 768 N N . HIS A 1 93 ? -10.199 -8.770 -3.311 1.00 93.69 93 HIS A N 1
ATOM 769 C CA . HIS A 1 93 ? -8.801 -8.365 -3.507 1.00 93.69 93 HIS A CA 1
ATOM 770 C C . HIS A 1 93 ? -8.711 -6.868 -3.840 1.00 93.69 93 HIS A C 1
ATOM 772 O O . HIS A 1 93 ? -9.192 -6.421 -4.881 1.00 93.69 93 HIS A O 1
ATOM 778 N N . LEU A 1 94 ? -8.109 -6.099 -2.934 1.00 95.81 94 LEU A N 1
ATOM 779 C CA . LEU A 1 94 ? -7.876 -4.657 -3.008 1.00 95.81 94 LEU A CA 1
ATOM 780 C C . LEU A 1 94 ? -6.385 -4.351 -3.209 1.00 95.81 94 LEU A C 1
ATOM 782 O O . LEU A 1 94 ? -5.523 -5.163 -2.873 1.00 95.81 94 LEU A O 1
ATOM 786 N N . PHE A 1 95 ? -6.082 -3.165 -3.736 1.00 97.31 95 PHE A N 1
ATOM 787 C CA . PHE A 1 95 ? -4.727 -2.793 -4.139 1.00 97.31 95 PHE A CA 1
ATOM 788 C C . PHE A 1 95 ? -4.414 -1.350 -3.755 1.00 97.31 95 PHE A C 1
ATOM 790 O O . PHE A 1 95 ? -5.192 -0.444 -4.058 1.00 97.31 95 PHE A O 1
ATOM 797 N N . LEU A 1 96 ? -3.255 -1.146 -3.140 1.00 97.50 96 LEU A N 1
ATOM 798 C CA . LEU A 1 96 ? -2.606 0.155 -3.025 1.00 97.50 96 LEU A CA 1
ATOM 799 C C . LEU A 1 96 ? -1.664 0.327 -4.214 1.00 97.50 96 LEU A C 1
ATOM 801 O O . LEU A 1 96 ? -1.084 -0.652 -4.674 1.00 97.50 96 LEU A O 1
ATOM 805 N N . ALA A 1 97 ? -1.501 1.559 -4.691 1.00 97.69 97 ALA A N 1
ATOM 806 C CA . ALA A 1 97 ? -0.448 1.870 -5.650 1.00 97.69 97 ALA A CA 1
ATOM 807 C C . ALA A 1 97 ? 0.839 2.224 -4.897 1.00 97.69 97 ALA A C 1
ATOM 809 O O . ALA A 1 97 ? 0.798 3.073 -4.001 1.00 97.69 97 ALA A O 1
ATOM 810 N N . GLY A 1 98 ? 1.955 1.605 -5.281 1.00 98.25 98 GLY A N 1
ATOM 811 C CA . GLY A 1 98 ? 3.289 1.984 -4.818 1.00 98.25 98 GLY A CA 1
ATOM 812 C C . GLY A 1 98 ? 4.075 2.834 -5.818 1.00 98.25 98 GLY A C 1
ATOM 813 O O . GLY A 1 98 ? 3.605 3.134 -6.928 1.00 98.25 98 GLY A O 1
ATOM 814 N N . ASN A 1 99 ? 5.284 3.244 -5.433 1.00 98.12 99 ASN A N 1
ATOM 815 C CA . ASN A 1 99 ? 6.157 4.049 -6.292 1.00 98.12 99 ASN A CA 1
ATOM 816 C C . ASN A 1 99 ? 6.643 3.262 -7.516 1.00 98.12 99 ASN A C 1
ATOM 818 O O . ASN A 1 99 ? 6.777 3.849 -8.593 1.00 98.12 99 ASN A O 1
ATOM 822 N N . HIS A 1 100 ? 6.822 1.945 -7.425 1.00 98.19 100 HIS A N 1
ATOM 823 C CA . HIS A 1 100 ? 7.139 1.109 -8.583 1.00 98.19 100 HIS A CA 1
ATOM 824 C C . HIS A 1 100 ? 5.909 0.767 -9.442 1.00 98.19 100 HIS A C 1
ATOM 826 O O . HIS A 1 100 ? 6.051 0.233 -10.542 1.00 98.19 100 HIS A O 1
ATOM 832 N N . ASP A 1 101 ? 4.697 1.135 -9.030 1.00 98.25 101 ASP A N 1
ATOM 833 C CA . ASP A 1 101 ? 3.507 0.972 -9.868 1.00 98.25 101 ASP A CA 1
ATOM 834 C C . ASP A 1 101 ? 3.232 2.221 -10.712 1.00 98.25 101 ASP A C 1
ATOM 836 O O . ASP A 1 101 ? 3.019 2.137 -11.939 1.00 98.25 101 ASP A O 1
ATOM 840 N N . ILE A 1 102 ? 3.236 3.388 -10.051 1.00 97.62 102 ILE A N 1
ATOM 841 C CA . ILE A 1 102 ? 2.822 4.662 -10.654 1.00 97.62 102 ILE A CA 1
ATOM 842 C C . ILE A 1 102 ? 3.894 5.759 -10.692 1.00 97.62 102 ILE A C 1
ATOM 844 O O . ILE A 1 102 ? 3.723 6.718 -11.452 1.00 97.62 102 ILE A O 1
ATOM 848 N N . GLY A 1 103 ? 5.016 5.577 -9.995 1.00 97.19 103 GLY A N 1
ATOM 849 C CA . GLY A 1 103 ? 6.070 6.578 -9.810 1.00 97.19 103 GLY A CA 1
ATOM 850 C C . GLY A 1 103 ? 5.852 7.447 -8.573 1.00 97.19 103 GLY A C 1
ATOM 851 O O . GLY A 1 103 ? 4.728 7.600 -8.102 1.00 97.19 103 GLY A O 1
ATOM 852 N N . TYR A 1 104 ? 6.933 8.048 -8.071 1.00 97.38 104 TYR A N 1
ATOM 853 C CA . TYR A 1 104 ? 6.841 9.151 -7.111 1.00 97.38 104 TYR A CA 1
ATOM 854 C C . TYR A 1 104 ? 6.280 10.415 -7.770 1.00 97.38 104 TYR A C 1
ATOM 856 O O . TYR A 1 104 ? 6.158 10.498 -8.995 1.00 97.38 104 TYR A O 1
ATOM 864 N N . GLY A 1 105 ? 6.004 11.448 -6.973 1.00 94.19 105 GLY A N 1
ATOM 865 C CA . GLY A 1 105 ? 5.412 12.704 -7.430 1.00 94.19 105 GLY A CA 1
ATOM 866 C C . GLY A 1 105 ? 6.071 13.344 -8.666 1.00 94.19 105 GLY A C 1
ATOM 867 O O . GLY A 1 105 ? 5.361 13.954 -9.464 1.00 94.19 105 GLY A O 1
ATOM 868 N N . ALA A 1 106 ? 7.382 13.195 -8.865 1.00 95.56 106 ALA A N 1
ATOM 869 C CA . ALA A 1 106 ? 8.135 13.704 -10.019 1.00 95.56 106 ALA A CA 1
ATOM 870 C C . ALA A 1 106 ? 8.029 12.832 -11.288 1.00 95.56 106 ALA A C 1
ATOM 872 O O . ALA A 1 106 ? 8.446 13.254 -12.366 1.00 95.56 106 ALA A O 1
ATOM 873 N N . GLU A 1 107 ? 7.524 11.605 -11.174 1.00 95.00 107 GLU A N 1
ATOM 874 C CA . GLU A 1 107 ? 7.493 10.609 -12.252 1.00 95.00 107 GLU A CA 1
ATOM 875 C C . GLU A 1 107 ? 6.079 10.129 -12.591 1.00 95.00 107 GLU A C 1
ATOM 877 O O . GLU A 1 107 ? 5.858 9.557 -13.666 1.00 95.00 107 GLU A O 1
ATOM 882 N N . THR A 1 108 ? 5.110 10.387 -11.712 1.00 93.81 108 THR A N 1
ATOM 883 C CA . THR A 1 108 ? 3.703 10.059 -11.925 1.00 93.81 108 THR A CA 1
ATOM 884 C C . THR A 1 108 ? 3.146 10.781 -13.144 1.00 93.81 108 THR A C 1
ATOM 886 O O . THR A 1 108 ? 3.063 12.007 -13.210 1.00 93.81 108 THR A O 1
ATOM 889 N N . ARG A 1 109 ? 2.704 9.994 -14.129 1.00 93.25 109 ARG A N 1
ATOM 890 C CA . ARG A 1 109 ? 2.104 10.476 -15.380 1.00 93.25 109 ARG A CA 1
ATOM 891 C C . ARG A 1 109 ? 0.694 9.911 -15.552 1.00 93.25 109 ARG A C 1
ATOM 893 O O . ARG A 1 109 ? 0.429 8.813 -15.058 1.00 93.25 109 ARG A O 1
ATOM 900 N N . PRO A 1 110 ? -0.179 10.566 -16.345 1.00 95.19 110 PRO A N 1
ATOM 901 C CA . PRO A 1 110 ? -1.502 10.025 -16.669 1.00 95.19 110 PRO A CA 1
ATOM 902 C C . PRO A 1 110 ? -1.457 8.595 -17.208 1.00 95.19 110 PRO A C 1
ATOM 904 O O . PRO A 1 110 ? -2.285 7.768 -16.846 1.00 95.19 110 PRO A O 1
ATOM 907 N N . TYR A 1 111 ? -0.441 8.267 -18.011 1.00 95.62 111 TYR A N 1
ATOM 908 C CA . TYR A 1 111 ? -0.230 6.904 -18.495 1.00 95.62 111 TYR A CA 1
ATOM 909 C C . TYR A 1 111 ? -0.083 5.878 -17.358 1.00 95.62 111 TYR A C 1
ATOM 911 O O . TYR A 1 111 ? -0.682 4.805 -17.441 1.00 95.62 111 TYR A O 1
ATOM 919 N N . HIS A 1 112 ? 0.674 6.200 -16.302 1.00 96.19 112 HIS A N 1
ATOM 920 C CA . HIS A 1 112 ? 0.901 5.304 -15.168 1.00 96.19 112 HIS A CA 1
ATOM 921 C C . HIS A 1 112 ? -0.369 5.098 -14.335 1.00 96.19 112 HIS A C 1
ATOM 923 O O . HIS A 1 112 ? -0.736 3.956 -14.061 1.00 96.19 112 HIS A O 1
ATOM 929 N N . ILE A 1 113 ? -1.080 6.180 -14.003 1.00 95.69 113 ILE A N 1
ATOM 930 C CA . ILE A 1 113 ? -2.342 6.101 -13.252 1.00 95.69 113 ILE A CA 1
ATOM 931 C C . ILE A 1 113 ? -3.408 5.358 -14.056 1.00 95.69 113 ILE A C 1
ATOM 933 O O . ILE A 1 113 ? -4.013 4.425 -13.540 1.00 95.69 113 ILE A O 1
ATOM 937 N N . ASN A 1 114 ? -3.603 5.699 -15.333 1.00 96.00 114 ASN A N 1
ATOM 938 C CA . ASN A 1 114 ? -4.659 5.092 -16.143 1.00 96.00 114 ASN A CA 1
ATOM 939 C C . ASN A 1 114 ? -4.452 3.584 -16.305 1.00 96.00 114 ASN A C 1
ATOM 941 O O . ASN A 1 114 ? -5.388 2.806 -16.126 1.00 96.00 114 ASN A O 1
ATOM 945 N N . ARG A 1 115 ? -3.225 3.139 -16.618 1.00 96.06 115 ARG A N 1
ATOM 946 C CA . ARG A 1 115 ? -2.957 1.699 -16.753 1.00 96.06 115 ARG A CA 1
ATOM 947 C C . ARG A 1 115 ? -3.115 0.966 -15.416 1.00 96.06 115 ARG A C 1
ATOM 949 O O . ARG A 1 115 ? -3.593 -0.164 -15.434 1.00 96.06 115 ARG A O 1
ATOM 956 N N . TYR A 1 116 ? -2.767 1.598 -14.291 1.00 97.50 116 TYR A N 1
ATOM 957 C CA . TYR A 1 116 ? -2.953 1.021 -12.961 1.00 97.50 116 TYR A CA 1
ATOM 958 C C . TYR A 1 116 ? -4.443 0.884 -12.634 1.00 97.50 116 TYR A C 1
ATOM 960 O O . TYR A 1 116 ? -4.918 -0.223 -12.380 1.00 97.50 116 TYR A O 1
ATOM 968 N N . VAL A 1 117 ? -5.203 1.978 -12.739 1.00 96.31 117 VAL A N 1
ATOM 969 C CA . VAL A 1 117 ? -6.632 2.009 -12.396 1.00 96.31 117 VAL A CA 1
ATOM 970 C C . VAL A 1 117 ? -7.436 1.005 -13.219 1.00 96.31 117 VAL A C 1
ATOM 972 O O . VAL A 1 117 ? -8.271 0.291 -12.666 1.00 96.31 117 VAL A O 1
ATOM 975 N N . ASN A 1 118 ? -7.112 0.853 -14.505 1.00 95.50 118 ASN A N 1
ATOM 976 C CA . ASN A 1 118 ? -7.760 -0.117 -15.394 1.00 95.50 118 ASN A CA 1
ATOM 977 C C . ASN A 1 118 ? -7.523 -1.591 -15.007 1.00 95.50 118 ASN A C 1
ATOM 979 O O . ASN A 1 118 ? -8.207 -2.468 -15.528 1.00 95.50 118 ASN A O 1
ATOM 983 N N . ASN A 1 119 ? -6.546 -1.897 -14.146 1.00 94.88 119 ASN A N 1
ATOM 984 C CA . ASN A 1 119 ? -6.182 -3.274 -13.783 1.00 94.88 119 ASN A CA 1
ATOM 985 C C . ASN A 1 119 ? -6.340 -3.589 -12.287 1.00 94.88 119 ASN A C 1
ATOM 987 O O . ASN A 1 119 ? -6.563 -4.750 -11.922 1.00 94.88 119 ASN A O 1
ATOM 991 N N . PHE A 1 120 ? -6.227 -2.576 -11.433 1.00 95.94 120 PHE A N 1
ATOM 992 C CA . PHE A 1 120 ? -6.193 -2.717 -9.976 1.00 95.94 120 PHE A CA 1
ATOM 993 C C . PHE A 1 120 ? -7.268 -1.886 -9.267 1.00 95.94 120 PHE A C 1
ATOM 995 O O . PHE A 1 120 ? -7.510 -2.082 -8.080 1.00 95.94 120 PHE A O 1
ATOM 1002 N N . GLY A 1 121 ? -7.983 -1.026 -9.997 1.00 94.25 121 GLY A N 1
ATOM 1003 C CA . GLY A 1 121 ? -9.034 -0.182 -9.447 1.00 94.25 121 GLY A CA 1
ATOM 1004 C C . GLY A 1 121 ? -8.525 1.172 -8.935 1.00 94.25 121 GLY A C 1
ATOM 1005 O O . GLY A 1 121 ? -7.394 1.570 -9.208 1.00 94.25 121 GLY A O 1
ATOM 1006 N N . PRO A 1 122 ? -9.382 1.934 -8.242 1.00 95.50 122 PRO A N 1
ATOM 1007 C CA . PRO A 1 122 ? -9.093 3.307 -7.856 1.00 95.50 122 PRO A CA 1
ATOM 1008 C C . PRO A 1 122 ? -7.936 3.387 -6.852 1.00 95.50 122 PRO A C 1
ATOM 1010 O O . PRO A 1 122 ? -7.832 2.577 -5.937 1.00 95.50 122 PRO A O 1
ATOM 1013 N N . ILE A 1 123 ? -7.106 4.417 -7.015 1.00 94.88 123 ILE A N 1
ATOM 1014 C CA . ILE A 1 123 ? -5.925 4.706 -6.181 1.00 94.88 123 ILE A CA 1
ATOM 1015 C C . ILE A 1 123 ? -6.255 5.451 -4.878 1.00 94.88 123 ILE A C 1
ATOM 1017 O O . ILE A 1 123 ? -5.407 5.553 -4.002 1.00 94.88 123 ILE A O 1
ATOM 1021 N N . ASN A 1 124 ? -7.483 5.957 -4.749 1.00 97.62 124 ASN A N 1
ATOM 1022 C CA . ASN A 1 124 ? -8.064 6.445 -3.502 1.00 97.62 124 ASN A CA 1
ATOM 1023 C C . ASN A 1 124 ? -9.443 5.790 -3.348 1.00 97.62 124 ASN A C 1
ATOM 1025 O O . ASN A 1 124 ? -10.232 5.800 -4.298 1.00 97.62 124 ASN A O 1
ATOM 1029 N N . ARG A 1 125 ? -9.742 5.200 -2.191 1.00 96.31 125 ARG A N 1
ATOM 1030 C CA . ARG A 1 125 ? -11.014 4.499 -1.940 1.00 96.31 125 ARG A CA 1
ATOM 1031 C C . ARG A 1 125 ? -11.320 4.487 -0.454 1.00 96.31 125 ARG A C 1
ATOM 1033 O O . ARG A 1 125 ? -10.415 4.335 0.348 1.00 96.31 125 ARG A O 1
ATOM 1040 N N . GLU A 1 126 ? -12.593 4.550 -0.098 1.00 95.62 126 GLU A N 1
ATOM 1041 C CA . GLU A 1 126 ? -13.062 4.228 1.249 1.00 95.62 126 GLU A CA 1
ATOM 1042 C C . GLU A 1 126 ? -14.198 3.212 1.187 1.00 95.62 126 GLU A C 1
ATOM 1044 O O . GLU A 1 126 ? -14.866 3.079 0.157 1.00 95.62 126 GLU A O 1
ATOM 1049 N N . TRP A 1 127 ? -14.389 2.479 2.275 1.00 93.94 127 TRP A N 1
ATOM 1050 C CA . TRP A 1 127 ? -15.545 1.616 2.473 1.00 93.94 127 TRP A CA 1
ATOM 1051 C C . TRP A 1 127 ? -15.800 1.414 3.963 1.00 93.94 127 TRP A C 1
ATOM 1053 O O . TRP A 1 127 ? -14.937 1.670 4.804 1.00 93.94 127 TRP A O 1
ATOM 1063 N N . MET A 1 128 ? -17.000 0.937 4.268 1.00 91.25 128 MET A N 1
ATOM 1064 C CA . MET A 1 128 ? -17.411 0.586 5.617 1.00 91.25 128 MET A CA 1
ATOM 1065 C C . MET A 1 128 ? -17.454 -0.933 5.748 1.00 91.25 128 MET A C 1
ATOM 1067 O O . MET A 1 128 ? -17.845 -1.628 4.806 1.00 91.25 128 MET A O 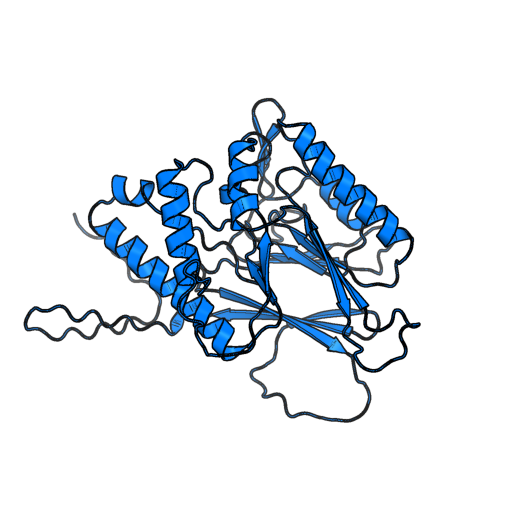1
ATOM 1071 N N . VAL A 1 129 ? -17.049 -1.438 6.906 1.00 88.31 129 VAL A N 1
ATOM 1072 C CA . VAL A 1 129 ? -17.208 -2.837 7.300 1.00 88.31 129 VAL A CA 1
ATOM 1073 C C . VAL A 1 129 ? -18.048 -2.857 8.564 1.00 88.31 129 VAL A C 1
ATOM 1075 O O . VAL A 1 129 ? -17.709 -2.181 9.531 1.00 88.31 129 VAL A O 1
ATOM 1078 N N . ASP A 1 130 ? -19.146 -3.601 8.522 1.00 84.62 130 ASP A N 1
ATOM 1079 C CA . ASP A 1 130 ? -20.031 -3.810 9.661 1.00 84.62 130 ASP A CA 1
ATOM 1080 C C . ASP A 1 130 ? -19.773 -5.203 10.246 1.00 84.62 130 ASP A C 1
ATOM 1082 O O . ASP A 1 130 ? -19.830 -6.205 9.528 1.00 84.62 130 ASP A O 1
ATOM 1086 N N . PHE A 1 131 ? -19.418 -5.248 11.527 1.00 74.25 131 PHE A N 1
ATOM 1087 C CA . PHE A 1 131 ? -19.121 -6.464 12.277 1.00 74.25 131 PHE A CA 1
ATOM 1088 C C . PHE A 1 131 ? -20.271 -6.899 13.203 1.00 74.25 131 PHE A C 1
ATOM 1090 O O . PHE A 1 131 ? -20.208 -8.011 13.729 1.00 74.25 131 PHE A O 1
ATOM 1097 N N . ASP A 1 132 ? -21.316 -6.081 13.396 1.00 66.00 132 ASP A N 1
ATOM 1098 C CA . ASP A 1 132 ? -22.494 -6.422 14.209 1.00 66.00 132 ASP A CA 1
ATOM 1099 C C . ASP A 1 132 ? -23.671 -6.821 13.297 1.00 66.00 132 ASP A C 1
ATOM 1101 O O . ASP A 1 132 ? -24.644 -6.094 13.125 1.00 66.00 132 ASP A O 1
ATOM 1105 N N . ASP A 1 133 ? -23.641 -8.043 12.758 1.00 55.25 133 ASP A N 1
ATOM 1106 C CA . ASP A 1 133 ? -24.678 -8.568 11.840 1.00 55.25 133 ASP A CA 1
ATOM 1107 C C . ASP A 1 133 ? -26.078 -8.740 12.504 1.00 55.25 133 ASP A C 1
ATOM 1109 O O . ASP A 1 133 ? -27.022 -9.214 11.878 1.00 55.25 133 ASP A O 1
ATOM 1113 N N . ASN A 1 134 ? -26.236 -8.391 13.794 1.00 49.25 134 ASN A N 1
ATOM 1114 C CA . ASN A 1 134 ? -27.420 -8.701 14.614 1.00 49.25 134 ASN A CA 1
ATOM 1115 C C . ASN A 1 134 ? -27.908 -7.595 15.574 1.00 49.25 134 ASN A C 1
ATOM 1117 O O . ASN A 1 134 ? -28.814 -7.856 16.373 1.00 49.25 134 ASN A O 1
ATOM 1121 N N . ARG A 1 135 ? -27.374 -6.367 15.543 1.00 49.97 135 ARG A N 1
ATOM 1122 C CA . ARG A 1 135 ? -27.945 -5.253 16.331 1.00 49.97 135 ARG A CA 1
ATOM 1123 C C . ARG A 1 135 ? -28.626 -4.262 15.399 1.00 49.97 135 ARG A C 1
ATOM 1125 O O . ARG A 1 135 ? -28.138 -3.978 14.314 1.00 49.97 135 ARG A O 1
ATOM 1132 N N . ALA A 1 136 ? -29.809 -3.798 15.799 1.00 44.03 136 ALA A N 1
ATOM 1133 C CA . ALA A 1 136 ? -30.633 -2.884 15.019 1.00 44.03 136 ALA A CA 1
ATOM 1134 C C . ALA A 1 136 ? -29.790 -1.736 14.431 1.00 44.03 136 ALA A C 1
ATOM 1136 O O . ALA A 1 136 ? -28.993 -1.128 15.144 1.00 44.03 136 ALA A O 1
ATOM 1137 N N . ARG A 1 137 ? -30.011 -1.459 13.137 1.00 48.19 137 ARG A N 1
ATOM 1138 C CA . ARG A 1 137 ? -29.327 -0.511 12.225 1.00 48.19 137 ARG A CA 1
ATOM 1139 C C . ARG A 1 137 ? -29.157 0.945 12.711 1.00 48.19 137 ARG A C 1
ATOM 1141 O O . ARG A 1 137 ? -28.771 1.805 11.928 1.00 48.19 137 ARG A O 1
ATOM 1148 N N . GLU A 1 138 ? -29.468 1.243 13.965 1.00 46.94 138 GLU A N 1
ATOM 1149 C CA . GLU A 1 138 ? -29.437 2.580 14.564 1.00 46.94 138 GLU A CA 1
ATOM 1150 C C . GLU A 1 138 ? -28.223 2.810 15.476 1.00 46.94 138 GLU A C 1
ATOM 1152 O O . GLU A 1 138 ? -27.990 3.933 15.919 1.00 46.94 138 GLU A O 1
ATOM 1157 N N . SER A 1 139 ? -27.413 1.782 15.743 1.00 52.66 139 SER A N 1
ATOM 1158 C CA . SER A 1 139 ? -26.223 1.903 16.585 1.00 52.66 139 SER A CA 1
ATOM 1159 C C . SER A 1 139 ? -24.953 1.886 15.726 1.00 52.66 139 SER A C 1
ATOM 1161 O O . SER A 1 139 ? -24.740 0.955 14.963 1.00 52.66 139 SER A O 1
ATOM 1163 N N . VAL A 1 140 ? -24.078 2.885 15.880 1.00 56.31 140 VAL A N 1
ATOM 1164 C CA . VAL A 1 140 ? -22.742 2.949 15.236 1.00 56.31 140 VAL A CA 1
ATOM 1165 C C . VAL A 1 140 ? -21.779 1.880 15.805 1.00 56.31 140 VAL A C 1
ATOM 1167 O O . VAL A 1 140 ? -20.626 1.772 15.392 1.00 56.31 140 VAL A O 1
ATOM 1170 N N . HIS A 1 141 ? -22.234 1.076 16.772 1.00 58.91 141 HIS A N 1
ATOM 1171 C CA . HIS A 1 141 ? -21.481 -0.061 17.286 1.00 58.91 141 HIS A CA 1
ATOM 1172 C C . HIS A 1 141 ? -21.392 -1.144 16.205 1.00 58.91 141 HIS A C 1
ATOM 1174 O O . HIS A 1 141 ? -22.391 -1.474 15.580 1.00 58.91 141 HIS A O 1
ATOM 1180 N N . GLY A 1 142 ? -20.179 -1.641 15.966 1.00 67.25 142 GLY A N 1
ATOM 1181 C CA . GLY A 1 142 ? -19.880 -2.672 14.968 1.00 67.25 142 GLY A CA 1
ATOM 1182 C C . GLY A 1 142 ? -19.248 -2.127 13.695 1.00 67.25 142 GLY A C 1
ATOM 1183 O O . GLY A 1 142 ? -18.705 -2.897 12.912 1.00 67.25 142 GLY A O 1
ATOM 1184 N N . LEU A 1 143 ? -19.278 -0.808 13.493 1.00 86.19 143 LEU A N 1
ATOM 1185 C CA . LEU A 1 143 ? -18.913 -0.196 12.226 1.00 86.19 143 LEU A CA 1
ATOM 1186 C C . LEU A 1 143 ? -17.464 0.307 12.212 1.00 86.19 143 LEU A C 1
ATOM 1188 O O . LEU A 1 143 ? -17.079 1.150 13.025 1.00 86.19 143 LEU A O 1
ATOM 1192 N N . HIS A 1 144 ? -16.689 -0.126 11.220 1.00 92.06 144 HIS A N 1
ATOM 1193 C CA . HIS A 1 144 ? -15.325 0.341 10.968 1.00 92.06 144 HIS A CA 1
ATOM 1194 C C . HIS A 1 144 ? -15.218 0.958 9.583 1.00 92.06 144 HIS A C 1
ATOM 1196 O O . HIS A 1 144 ? -15.680 0.396 8.589 1.00 92.06 144 HIS A O 1
ATOM 1202 N N . GLN A 1 145 ? -14.545 2.099 9.506 1.00 95.00 145 GLN A N 1
ATOM 1203 C CA . GLN A 1 145 ? -14.191 2.717 8.240 1.00 95.00 145 GLN A CA 1
ATOM 1204 C C . GLN A 1 145 ? -12.801 2.256 7.816 1.00 95.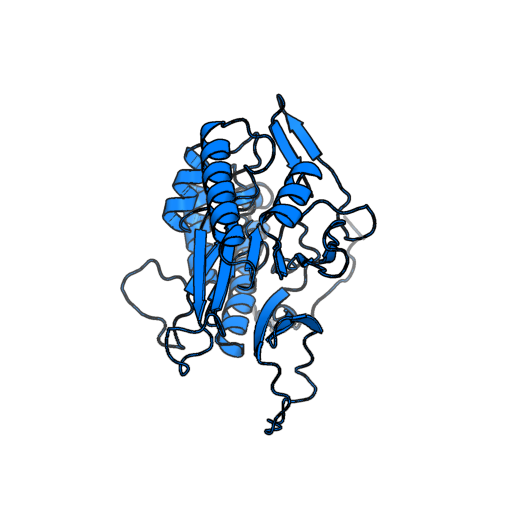00 145 GLN A C 1
ATOM 1206 O O . GLN A 1 145 ? -11.866 2.201 8.617 1.00 95.00 145 GLN A O 1
ATOM 1211 N N . PHE A 1 146 ? -12.653 1.970 6.533 1.00 97.38 146 PHE A N 1
ATOM 1212 C CA . PHE A 1 146 ? -11.372 1.682 5.911 1.00 97.38 146 PHE A CA 1
ATOM 1213 C C . PHE A 1 146 ? -11.127 2.676 4.785 1.00 97.38 146 PHE A C 1
ATOM 1215 O O . PHE A 1 146 ? -12.052 3.029 4.048 1.00 97.38 146 PHE A O 1
ATOM 1222 N N . ALA A 1 147 ? -9.879 3.107 4.624 1.00 98.25 147 ALA A N 1
ATOM 1223 C CA . ALA A 1 147 ? -9.495 4.002 3.540 1.00 98.25 147 ALA A CA 1
ATOM 1224 C C . ALA A 1 147 ? -8.144 3.614 2.938 1.00 98.25 147 ALA A C 1
ATOM 1226 O O . ALA A 1 147 ? -7.196 3.337 3.662 1.00 98.25 147 ALA A O 1
ATOM 1227 N N . ILE A 1 148 ? -8.060 3.639 1.609 1.00 98.44 148 ILE A N 1
ATOM 1228 C CA . ILE A 1 148 ? -6.830 3.563 0.824 1.00 98.44 148 ILE A CA 1
ATOM 1229 C C . ILE A 1 148 ? -6.522 4.964 0.296 1.00 98.44 148 ILE A C 1
ATOM 1231 O O . ILE A 1 148 ? -7.375 5.567 -0.364 1.00 98.44 148 ILE A O 1
ATOM 1235 N N . LEU A 1 149 ? -5.307 5.451 0.553 1.00 98.25 149 LEU A N 1
ATOM 1236 C CA . LEU A 1 149 ? -4.797 6.716 0.026 1.00 98.25 149 LEU A CA 1
ATOM 1237 C C . LEU A 1 149 ? -3.619 6.500 -0.924 1.00 98.25 149 LEU A C 1
ATOM 1239 O O . LEU A 1 149 ? -2.693 5.734 -0.652 1.00 98.25 149 LEU A O 1
ATOM 1243 N N . ASN A 1 150 ? -3.620 7.261 -2.015 1.00 97.44 150 ASN A N 1
ATOM 1244 C CA . ASN A 1 150 ? -2.491 7.358 -2.924 1.00 97.44 150 ASN A CA 1
ATOM 1245 C C . ASN A 1 150 ? -1.370 8.202 -2.302 1.00 97.44 150 ASN A C 1
ATOM 1247 O O . ASN A 1 150 ? -1.343 9.427 -2.459 1.00 97.44 150 ASN A O 1
ATOM 1251 N N . ALA A 1 151 ? -0.422 7.530 -1.652 1.00 97.69 151 ALA A N 1
ATOM 1252 C CA . ALA A 1 151 ? 0.710 8.173 -0.995 1.00 97.69 151 ALA A CA 1
ATOM 1253 C C . ALA A 1 151 ? 1.627 8.959 -1.952 1.00 97.69 151 ALA A C 1
ATOM 1255 O O . ALA A 1 151 ? 2.182 9.978 -1.551 1.00 97.69 151 ALA A O 1
ATOM 1256 N N . MET A 1 152 ? 1.720 8.565 -3.230 1.00 96.94 152 MET A N 1
ATOM 1257 C CA . MET A 1 152 ? 2.633 9.189 -4.207 1.00 96.94 152 MET A CA 1
ATOM 1258 C C . MET A 1 152 ? 2.329 10.661 -4.491 1.00 96.94 152 MET A C 1
ATOM 1260 O O . MET A 1 152 ? 3.192 11.389 -4.982 1.00 96.94 152 MET A O 1
ATOM 1264 N N . ASN A 1 153 ? 1.096 11.093 -4.205 1.00 95.31 153 ASN A N 1
ATOM 1265 C CA . ASN A 1 153 ? 0.605 12.437 -4.504 1.00 95.31 153 ASN A CA 1
ATOM 1266 C C . ASN A 1 153 ? 0.131 13.193 -3.249 1.00 95.31 153 ASN A C 1
ATOM 1268 O O . ASN A 1 153 ? -0.593 14.185 -3.376 1.00 95.31 153 ASN A O 1
ATOM 1272 N N . LEU A 1 154 ? 0.485 12.717 -2.049 1.00 96.94 154 LEU A N 1
ATOM 1273 C CA . LEU A 1 154 ? 0.229 13.451 -0.807 1.00 96.94 154 LEU A CA 1
ATOM 1274 C C . LEU A 1 154 ? 1.258 14.572 -0.614 1.00 96.94 154 LEU A C 1
ATOM 1276 O O . LEU A 1 154 ? 0.873 15.722 -0.390 1.00 96.94 154 LEU A O 1
ATOM 1280 N N . ASP A 1 155 ? 2.540 14.260 -0.801 1.00 96.62 155 ASP A N 1
ATOM 1281 C CA . ASP A 1 155 ? 3.618 15.249 -0.839 1.00 96.62 155 ASP A CA 1
ATOM 1282 C C . ASP A 1 155 ? 3.724 15.933 -2.219 1.00 96.62 155 ASP A C 1
ATOM 1284 O O . ASP A 1 155 ? 2.818 15.864 -3.059 1.00 96.62 155 ASP A O 1
ATOM 1288 N N . PHE A 1 156 ? 4.796 16.695 -2.449 1.00 92.81 156 PHE A N 1
ATOM 1289 C CA . PHE A 1 156 ? 4.953 17.482 -3.672 1.00 92.81 156 PHE A CA 1
ATOM 1290 C C . PHE A 1 156 ? 5.038 16.597 -4.926 1.00 92.81 156 PHE A C 1
ATOM 1292 O O . PHE A 1 156 ? 5.950 15.785 -5.084 1.00 92.81 156 PHE A O 1
ATOM 1299 N N . THR A 1 157 ? 4.124 16.821 -5.873 1.00 92.44 157 THR A N 1
ATOM 1300 C CA . THR A 1 157 ? 4.089 16.154 -7.182 1.00 92.44 157 THR A CA 1
ATOM 1301 C C . THR A 1 157 ? 4.113 17.167 -8.320 1.00 92.44 157 THR A C 1
ATOM 1303 O O . THR A 1 157 ? 3.599 18.280 -8.199 1.00 92.44 157 THR A O 1
ATOM 1306 N N . GLN A 1 158 ? 4.671 16.744 -9.455 1.00 90.56 158 GLN A N 1
ATOM 1307 C CA . GLN A 1 158 ? 4.719 17.517 -10.688 1.00 90.56 158 GLN A CA 1
ATOM 1308 C C . GLN A 1 158 ? 3.321 17.713 -11.290 1.00 90.56 158 GLN A C 1
ATOM 1310 O O . GLN A 1 158 ? 3.083 18.684 -12.009 1.00 90.56 158 GLN A O 1
ATOM 1315 N N . ASN A 1 159 ? 2.382 16.801 -11.017 1.00 90.69 159 ASN A N 1
ATOM 1316 C CA . ASN A 1 159 ? 1.032 16.870 -11.555 1.00 90.69 159 ASN A CA 1
ATOM 1317 C C . ASN A 1 159 ? 0.051 17.429 -10.516 1.00 90.69 159 ASN A C 1
ATOM 1319 O O . ASN A 1 159 ? -0.455 16.711 -9.651 1.00 90.69 159 ASN A O 1
ATOM 1323 N N . ALA A 1 160 ? -0.253 18.721 -10.642 1.00 91.25 160 ALA A N 1
ATOM 1324 C CA . ALA A 1 160 ? -1.169 19.413 -9.739 1.00 91.25 160 ALA A CA 1
ATOM 1325 C C . ALA A 1 160 ? -2.581 18.802 -9.719 1.00 91.25 160 ALA A C 1
ATOM 1327 O O . ALA A 1 160 ? -3.206 18.784 -8.662 1.00 91.25 160 ALA A O 1
ATOM 1328 N N . GLN A 1 161 ? -3.073 18.263 -10.843 1.00 93.62 161 GLN A N 1
ATOM 1329 C CA . GLN A 1 161 ? -4.397 17.639 -10.887 1.00 93.62 161 GLN A CA 1
ATOM 1330 C C . GLN A 1 161 ? -4.446 16.406 -9.987 1.00 93.62 161 GLN A C 1
ATOM 1332 O O . GLN A 1 161 ? -5.328 16.306 -9.143 1.00 93.62 161 GLN A O 1
ATOM 1337 N N . PHE A 1 162 ? -3.467 15.505 -10.090 1.00 91.12 162 PHE A N 1
ATOM 1338 C CA . PHE A 1 162 ? -3.477 14.300 -9.261 1.00 91.12 162 PHE A CA 1
ATOM 1339 C C . PHE A 1 162 ? -3.261 14.595 -7.779 1.00 91.12 162 PHE A C 1
ATOM 1341 O O . PHE A 1 162 ? -3.815 13.893 -6.932 1.00 91.12 162 PHE A O 1
ATOM 1348 N N . ARG A 1 163 ? -2.495 15.645 -7.456 1.00 93.94 163 ARG A N 1
ATOM 1349 C CA . ARG A 1 163 ? -2.429 16.169 -6.087 1.00 93.94 163 ARG A CA 1
ATOM 1350 C C . ARG A 1 163 ? -3.801 16.632 -5.621 1.00 93.94 163 ARG A C 1
ATOM 1352 O O . ARG A 1 163 ? -4.248 16.234 -4.552 1.00 93.94 163 ARG A O 1
ATOM 1359 N N . ASN A 1 164 ? -4.471 17.456 -6.423 1.00 96.50 164 ASN A N 1
ATOM 1360 C CA . ASN A 1 164 ? -5.782 18.004 -6.095 1.00 96.50 164 ASN A CA 1
ATOM 1361 C C . ASN A 1 164 ? -6.835 16.907 -5.938 1.00 96.50 164 ASN A C 1
ATOM 1363 O O . ASN A 1 164 ? -7.643 17.001 -5.020 1.00 96.50 164 ASN A O 1
ATOM 1367 N N . ASP A 1 165 ? -6.806 15.862 -6.762 1.00 95.75 165 ASP A N 1
ATOM 1368 C CA . ASP A 1 165 ? -7.722 14.725 -6.659 1.00 95.75 165 ASP A CA 1
ATOM 1369 C C . ASP A 1 165 ? -7.508 13.959 -5.344 1.00 95.75 165 ASP A C 1
ATOM 1371 O O . ASP A 1 165 ? -8.461 13.732 -4.593 1.00 95.75 165 ASP A O 1
ATOM 1375 N N . THR A 1 166 ? -6.254 13.624 -5.010 1.00 97.00 166 THR A N 1
ATOM 1376 C CA . THR A 1 166 ? -5.916 12.953 -3.744 1.00 97.00 166 THR A CA 1
ATOM 1377 C C . THR A 1 166 ? -6.267 13.825 -2.534 1.00 97.00 166 THR A C 1
ATOM 1379 O O . THR A 1 166 ? -6.893 13.345 -1.591 1.00 97.00 166 THR A O 1
ATOM 1382 N N . TRP A 1 167 ? -5.932 15.117 -2.554 1.00 98.00 167 TRP A N 1
ATOM 1383 C CA . TRP A 1 167 ? -6.217 16.027 -1.440 1.00 98.00 167 TRP A CA 1
ATOM 1384 C C . TRP A 1 167 ? -7.703 16.369 -1.308 1.00 98.00 167 TRP A C 1
ATOM 1386 O O . TRP A 1 167 ? -8.184 16.544 -0.191 1.00 98.00 167 TRP A O 1
ATOM 1396 N N . SER A 1 168 ? -8.453 16.432 -2.409 1.00 98.25 168 SER A N 1
ATOM 1397 C CA . SER A 1 168 ? -9.916 16.571 -2.375 1.00 98.25 168 SER A CA 1
ATOM 1398 C C . SER A 1 168 ? -10.557 15.355 -1.715 1.00 98.25 168 SER A C 1
ATOM 1400 O O . SER A 1 168 ? -11.416 15.508 -0.845 1.00 98.25 168 SER A O 1
ATOM 1402 N N . PHE A 1 169 ? -10.100 14.148 -2.067 1.00 98.38 169 PHE A N 1
ATOM 1403 C CA . PHE A 1 169 ? -10.533 12.918 -1.406 1.00 98.38 169 PHE A CA 1
ATOM 1404 C C . PHE A 1 169 ? -10.195 12.939 0.091 1.00 98.38 169 PHE A C 1
ATOM 1406 O O . PHE A 1 169 ? -11.079 12.704 0.912 1.00 98.38 169 PHE A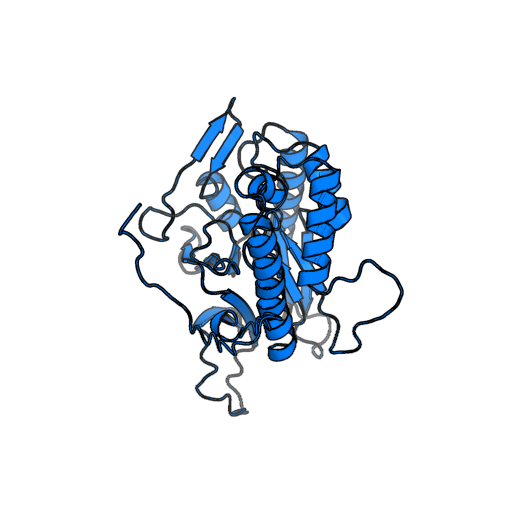 O 1
ATOM 1413 N N . LEU A 1 170 ? -8.950 13.275 0.445 1.00 98.44 170 LEU A N 1
ATOM 1414 C CA . LEU A 1 170 ? -8.471 13.319 1.828 1.00 98.44 170 LEU A CA 1
ATOM 1415 C C . LEU A 1 170 ? -9.247 14.330 2.686 1.00 98.44 170 LEU A C 1
ATOM 1417 O O . LEU A 1 170 ? -9.666 14.002 3.792 1.00 98.44 170 LEU A O 1
ATOM 1421 N N . LYS A 1 171 ? -9.484 15.545 2.180 1.00 98.38 171 LYS A N 1
ATOM 1422 C CA . LYS A 1 171 ? -10.245 16.581 2.900 1.00 98.38 171 LYS A CA 1
ATOM 1423 C C . LYS A 1 171 ? -11.703 16.185 3.102 1.00 98.38 171 LYS A C 1
ATOM 1425 O O . LYS A 1 171 ? -12.261 16.432 4.168 1.00 98.38 171 LYS A O 1
ATOM 1430 N N . ARG A 1 172 ? -12.318 15.557 2.096 1.00 97.94 172 ARG A N 1
ATOM 1431 C CA . ARG A 1 172 ? -13.677 15.017 2.207 1.00 97.94 172 ARG A CA 1
ATOM 1432 C C . ARG A 1 172 ? -13.732 13.916 3.263 1.00 97.94 172 ARG A C 1
ATOM 1434 O O . ARG A 1 172 ? -14.593 13.977 4.131 1.00 97.94 172 ARG A O 1
ATOM 1441 N N . LEU A 1 173 ? -12.779 12.981 3.241 1.00 97.38 173 LEU A N 1
ATOM 1442 C CA . LEU A 1 173 ? -12.650 11.948 4.268 1.00 97.38 173 LEU A CA 1
ATOM 1443 C C . LEU A 1 173 ? -12.520 12.582 5.661 1.00 97.38 173 LEU A C 1
ATOM 1445 O O . LEU A 1 173 ? -13.313 12.263 6.536 1.00 97.38 173 LEU A O 1
ATOM 1449 N N . ALA A 1 174 ? -11.605 13.536 5.854 1.00 97.06 174 ALA A N 1
ATOM 1450 C CA . ALA A 1 174 ? -11.436 14.250 7.123 1.00 97.06 174 ALA A CA 1
ATOM 1451 C C . ALA A 1 174 ? -12.724 14.949 7.600 1.00 97.06 174 ALA A C 1
ATOM 1453 O O . ALA A 1 174 ? -13.055 14.904 8.784 1.00 97.06 174 ALA A O 1
ATOM 1454 N N . SER A 1 175 ? -13.487 15.553 6.684 1.00 96.75 175 SER A N 1
ATOM 1455 C CA . SER A 1 175 ? -14.771 16.176 7.018 1.00 96.75 175 SER A CA 1
ATOM 1456 C C . SER A 1 175 ? -15.806 15.159 7.504 1.00 96.75 175 SER A C 1
ATOM 1458 O O . SER A 1 175 ? -16.505 15.434 8.477 1.00 96.75 175 SER A O 1
ATOM 1460 N N . GLU A 1 176 ? -15.887 13.981 6.883 1.00 92.88 176 GLU A N 1
ATOM 1461 C CA . GLU A 1 176 ? -16.780 12.909 7.344 1.00 92.88 176 GLU A CA 1
ATOM 1462 C C . GLU A 1 176 ? -16.312 12.309 8.677 1.00 92.88 176 GLU A C 1
ATOM 1464 O O . GLU A 1 176 ? -17.125 12.077 9.572 1.00 92.88 176 GLU A O 1
ATOM 1469 N N . ARG A 1 177 ? -14.996 12.146 8.866 1.00 90.69 177 ARG A N 1
ATOM 1470 C CA . ARG A 1 177 ? -14.398 11.698 10.136 1.00 90.69 177 ARG A CA 1
ATOM 1471 C C . ARG A 1 177 ? -14.776 12.617 11.293 1.00 90.69 177 ARG A C 1
ATOM 1473 O O . ARG A 1 177 ? -15.154 12.130 12.354 1.00 90.69 177 ARG A O 1
ATOM 1480 N N . ALA A 1 178 ? -14.732 13.930 11.074 1.00 91.75 178 ALA A N 1
ATOM 1481 C CA . ALA A 1 178 ? -15.100 14.918 12.085 1.00 91.75 178 ALA A CA 1
ATOM 1482 C C . ALA A 1 178 ? -16.572 14.804 12.526 1.00 91.75 178 ALA A C 1
ATOM 1484 O O . ALA A 1 178 ? -16.888 15.103 13.676 1.00 91.75 178 ALA A O 1
ATOM 1485 N N . LYS A 1 179 ? -17.470 14.339 11.645 1.00 92.25 179 LYS A N 1
ATOM 1486 C CA . LYS A 1 179 ? -18.885 14.084 11.974 1.00 92.25 179 LYS A CA 1
ATOM 1487 C C . LYS A 1 179 ? -19.084 12.771 12.737 1.00 92.25 179 LYS A C 1
ATOM 1489 O O . LYS A 1 179 ? -20.036 12.654 13.505 1.00 92.25 179 LYS A O 1
ATOM 1494 N N . HIS A 1 180 ? -18.194 11.796 12.544 1.00 88.88 180 HIS A N 1
ATOM 1495 C CA . HIS A 1 180 ? -18.303 10.445 13.105 1.00 88.88 180 HIS A CA 1
ATOM 1496 C C . HIS A 1 180 ? -17.021 9.987 13.834 1.00 88.88 180 HIS A C 1
ATOM 1498 O O . HIS A 1 180 ? -16.476 8.927 13.515 1.00 88.88 180 HIS A O 1
ATOM 1504 N N . PRO A 1 181 ? -16.537 10.726 14.855 1.00 86.88 181 PRO A N 1
ATOM 1505 C CA . PRO A 1 181 ? -15.241 10.461 15.491 1.00 86.88 181 PRO A CA 1
ATOM 1506 C C . PRO A 1 181 ? -15.178 9.128 16.257 1.00 86.88 181 PRO A C 1
ATOM 1508 O O . PRO A 1 181 ? -14.091 8.615 16.516 1.00 86.88 181 PRO A O 1
ATOM 1511 N N . ALA A 1 182 ? -16.332 8.555 16.616 1.00 85.88 182 ALA A N 1
ATOM 1512 C CA . ALA A 1 182 ? -16.423 7.275 17.318 1.00 85.88 182 ALA A CA 1
ATOM 1513 C C . ALA A 1 182 ? -16.181 6.056 16.407 1.00 85.88 182 ALA A C 1
ATOM 1515 O O . ALA A 1 182 ? -15.811 4.995 16.907 1.00 85.88 182 ALA A O 1
ATOM 1516 N N . VAL A 1 183 ? -16.366 6.196 15.088 1.00 89.69 183 VAL A N 1
ATOM 1517 C CA . VAL A 1 183 ? -16.114 5.118 14.120 1.00 89.69 183 VAL A CA 1
ATOM 1518 C C . VAL A 1 183 ? -14.600 4.901 14.025 1.00 89.69 183 VAL A C 1
ATOM 1520 O O . VAL A 1 183 ? -13.881 5.844 13.679 1.00 89.69 183 VAL A O 1
ATOM 1523 N N . PRO A 1 184 ? -14.055 3.703 14.297 1.00 92.25 184 PRO A N 1
ATOM 1524 C CA . PRO A 1 184 ? -12.633 3.446 14.096 1.00 92.25 184 PRO A CA 1
ATOM 1525 C C . PRO A 1 184 ? -12.255 3.532 12.612 1.00 92.25 184 PRO A C 1
ATOM 1527 O O . PRO A 1 184 ? -13.010 3.087 11.748 1.00 92.25 184 PRO A O 1
ATOM 1530 N N . LEU A 1 185 ? -11.076 4.088 12.320 1.00 94.94 185 LEU A N 1
ATOM 1531 C CA . LEU A 1 185 ? -10.506 4.127 10.969 1.00 94.94 185 LEU A CA 1
ATOM 1532 C C . LEU A 1 185 ? -9.272 3.234 10.889 1.00 94.94 185 LEU A C 1
ATOM 1534 O O . LEU A 1 185 ? -8.321 3.421 11.651 1.00 94.94 185 LEU A O 1
ATOM 1538 N N . VAL A 1 186 ? -9.268 2.324 9.920 1.00 97.06 186 VAL A N 1
ATOM 1539 C CA . VAL A 1 186 ? -8.065 1.624 9.465 1.00 97.06 186 VAL A CA 1
ATOM 1540 C C . VAL A 1 186 ? -7.604 2.277 8.164 1.00 97.06 186 VAL A C 1
ATOM 1542 O O . VAL A 1 186 ? -8.273 2.188 7.132 1.00 97.06 186 VAL A O 1
ATOM 1545 N N . LEU A 1 187 ? -6.473 2.972 8.223 1.00 98.50 187 LEU A N 1
ATOM 1546 C CA . LEU A 1 187 ? -5.898 3.676 7.084 1.00 98.50 187 LEU A CA 1
ATOM 1547 C C . LEU A 1 187 ? -4.847 2.802 6.396 1.00 98.50 187 LEU A C 1
ATOM 1549 O O . LEU A 1 187 ? -3.996 2.210 7.052 1.00 98.50 187 LEU A O 1
ATOM 1553 N N . LEU A 1 188 ? -4.888 2.743 5.069 1.00 98.75 188 LEU A N 1
ATOM 1554 C CA . LEU A 1 188 ? -3.924 2.029 4.247 1.00 98.75 188 LEU A CA 1
ATOM 1555 C C . LEU A 1 188 ? -3.298 2.989 3.233 1.00 98.75 188 LEU A C 1
ATOM 1557 O O . LEU A 1 188 ? -4.001 3.689 2.502 1.00 98.75 188 LEU A O 1
ATOM 1561 N N . LEU A 1 189 ? -1.975 3.012 3.166 1.00 98.69 189 LEU A N 1
ATOM 1562 C CA . LEU A 1 189 ? -1.212 3.806 2.204 1.00 98.69 189 LEU A CA 1
ATOM 1563 C C . LEU A 1 189 ? 0.155 3.162 1.986 1.00 98.69 189 LEU A C 1
ATOM 1565 O O . LEU A 1 189 ? 0.617 2.453 2.859 1.00 98.69 189 LEU A O 1
ATOM 1569 N N . HIS A 1 190 ? 0.791 3.344 0.831 1.00 98.62 190 HIS A N 1
ATOM 1570 C CA . HIS A 1 190 ? 2.025 2.603 0.547 1.00 98.62 190 HIS A CA 1
ATOM 1571 C C . HIS A 1 190 ? 3.246 3.157 1.297 1.00 98.62 190 HIS A C 1
ATOM 1573 O O . HIS A 1 190 ? 3.935 2.385 1.951 1.00 98.62 190 HIS A O 1
ATOM 1579 N N . ILE A 1 191 ? 3.473 4.478 1.242 1.00 98.50 191 ILE A N 1
ATOM 1580 C CA . ILE A 1 191 ? 4.606 5.134 1.918 1.00 98.50 191 ILE A CA 1
ATOM 1581 C C . ILE A 1 191 ? 4.263 5.327 3.405 1.00 98.50 191 ILE A C 1
ATOM 1583 O O . ILE A 1 191 ? 3.210 5.913 3.687 1.00 98.50 191 ILE A O 1
ATOM 1587 N N . PRO A 1 192 ? 5.116 4.878 4.341 1.00 98.31 192 PRO A N 1
ATOM 1588 C CA . PRO A 1 192 ? 4.924 5.085 5.771 1.00 98.31 192 PRO A CA 1
ATOM 1589 C C . PRO A 1 192 ? 4.887 6.564 6.181 1.00 98.31 192 PRO A C 1
ATOM 1591 O O . PRO A 1 192 ? 5.372 7.451 5.476 1.00 98.31 192 PRO A O 1
ATOM 1594 N N . LEU A 1 193 ? 4.330 6.842 7.359 1.00 98.25 193 LEU A N 1
ATOM 1595 C CA . LEU A 1 193 ? 4.380 8.170 7.966 1.00 98.25 193 LEU A CA 1
ATOM 1596 C C . LEU A 1 193 ? 5.800 8.524 8.419 1.00 98.25 193 LEU A C 1
ATOM 1598 O O . LEU A 1 193 ? 6.613 7.660 8.750 1.00 98.25 193 LEU A O 1
ATOM 1602 N N . SER A 1 194 ? 6.058 9.830 8.494 1.00 97.06 194 SER A N 1
ATOM 1603 C CA . SER A 1 194 ? 7.275 10.400 9.066 1.00 97.06 194 SER A CA 1
ATOM 1604 C C . SER A 1 194 ? 7.509 9.861 10.470 1.00 97.06 194 SER A C 1
ATOM 1606 O O . SER A 1 194 ? 6.651 9.977 11.345 1.00 97.06 194 SER A O 1
ATOM 1608 N N . LYS A 1 195 ? 8.713 9.353 10.702 1.00 93.94 195 LYS A N 1
ATOM 1609 C CA . LYS A 1 195 ? 9.186 8.868 11.997 1.00 93.94 195 LYS A CA 1
ATOM 1610 C C . LYS A 1 195 ? 10.667 9.233 12.170 1.00 93.94 195 LYS A C 1
ATOM 1612 O O . LYS A 1 195 ? 11.335 9.466 11.163 1.00 93.94 195 LYS A O 1
ATOM 1617 N N . PRO A 1 196 ? 11.173 9.357 13.409 1.00 92.06 196 PRO A N 1
ATOM 1618 C CA . PRO A 1 196 ? 12.602 9.535 13.645 1.00 92.06 196 PRO A CA 1
ATOM 1619 C C . PRO A 1 196 ? 13.431 8.365 13.101 1.00 92.06 196 PRO A C 1
ATOM 1621 O O . PRO A 1 196 ? 12.916 7.255 12.947 1.00 92.06 196 PRO A O 1
ATOM 1624 N N . SER A 1 197 ? 14.720 8.627 12.882 1.00 91.19 197 SER A N 1
ATOM 1625 C CA . SER A 1 197 ? 15.757 7.604 12.710 1.00 91.19 197 SER A CA 1
ATOM 1626 C C . SER A 1 197 ? 15.708 6.550 13.817 1.00 91.19 197 SER A C 1
ATOM 1628 O O . SER A 1 197 ? 15.185 6.811 14.905 1.00 91.19 197 SER A O 1
ATOM 1630 N N . ASP A 1 198 ? 16.238 5.361 13.538 1.00 89.94 198 ASP A N 1
ATOM 1631 C CA . ASP A 1 198 ? 16.321 4.224 14.470 1.00 89.94 198 ASP A CA 1
ATOM 1632 C C . ASP A 1 198 ? 14.985 3.561 14.881 1.00 89.94 198 ASP A C 1
ATOM 1634 O O . ASP A 1 198 ? 14.993 2.550 15.585 1.00 89.94 198 ASP A O 1
ATOM 1638 N N . ILE A 1 199 ? 13.825 4.076 14.452 1.00 91.25 199 ILE A N 1
ATOM 1639 C CA . ILE A 1 199 ? 12.523 3.430 14.722 1.00 91.25 199 ILE A CA 1
ATOM 1640 C C . ILE A 1 199 ? 12.285 2.232 13.798 1.00 91.25 199 ILE A C 1
ATOM 1642 O O . ILE A 1 199 ? 11.774 1.198 14.229 1.00 91.25 199 ILE A O 1
ATOM 1646 N N . CYS A 1 200 ? 12.638 2.377 12.524 1.00 91.81 200 CYS A N 1
ATOM 1647 C CA . CYS A 1 200 ? 12.559 1.329 11.512 1.00 91.81 200 CYS A CA 1
ATOM 1648 C C . CYS A 1 200 ? 13.912 1.214 10.800 1.00 91.81 200 CYS A C 1
ATOM 1650 O O . CYS A 1 200 ? 14.797 2.037 11.005 1.00 91.81 200 CYS A O 1
ATOM 1652 N N . VAL A 1 201 ? 14.070 0.192 9.953 1.00 90.38 201 VAL A N 1
ATOM 1653 C CA . VAL A 1 201 ? 15.329 -0.057 9.225 1.00 90.38 201 VAL A CA 1
ATOM 1654 C C . VAL A 1 201 ? 15.673 1.075 8.250 1.00 90.38 201 VAL A C 1
ATOM 1656 O O . VAL A 1 201 ? 16.848 1.384 8.074 1.00 90.38 201 VAL A O 1
ATOM 1659 N N . ALA A 1 202 ? 14.667 1.659 7.594 1.00 87.12 202 ALA A N 1
ATOM 1660 C CA . ALA A 1 202 ? 14.870 2.765 6.670 1.00 87.12 202 ALA A CA 1
ATOM 1661 C C . ALA A 1 202 ? 15.092 4.080 7.431 1.00 87.12 202 ALA A C 1
ATOM 1663 O O . ALA A 1 202 ? 14.378 4.404 8.384 1.00 87.12 202 ALA A O 1
ATOM 1664 N N . GLU A 1 203 ? 16.062 4.861 6.973 1.00 91.50 203 GLU A N 1
ATOM 1665 C CA . GLU A 1 203 ? 16.309 6.200 7.491 1.00 91.50 203 GLU A CA 1
ATOM 1666 C C . GLU A 1 203 ? 15.430 7.226 6.763 1.00 91.50 203 GLU A C 1
ATOM 1668 O O . GLU A 1 203 ? 15.177 7.066 5.568 1.00 91.50 203 GLU A O 1
ATOM 1673 N N . PRO A 1 204 ? 14.968 8.301 7.431 1.00 93.62 204 PRO A N 1
ATOM 1674 C CA . PRO A 1 204 ? 14.202 9.347 6.766 1.00 93.62 204 PRO A CA 1
ATOM 1675 C C . PRO A 1 204 ? 15.016 10.028 5.656 1.00 93.62 204 PRO A C 1
ATOM 1677 O O . PRO A 1 204 ? 15.850 10.899 5.913 1.00 93.62 204 PRO A O 1
ATOM 1680 N N . GLU A 1 205 ? 14.734 9.687 4.401 1.00 95.31 205 GLU A N 1
ATOM 1681 C CA . GLU A 1 205 ? 15.317 10.345 3.236 1.00 95.31 205 GLU A CA 1
ATOM 1682 C C . GLU A 1 205 ? 14.228 10.844 2.277 1.00 95.31 205 GLU A C 1
ATOM 1684 O O . GLU A 1 205 ? 13.174 10.241 2.085 1.00 95.31 205 GLU A O 1
ATOM 1689 N N . THR A 1 206 ? 14.465 12.004 1.660 1.00 96.94 206 THR A N 1
ATOM 1690 C CA . THR A 1 206 ? 13.631 12.524 0.572 1.00 96.94 206 THR A CA 1
ATOM 1691 C C . THR A 1 206 ? 14.498 13.258 -0.436 1.00 96.94 206 THR A C 1
ATOM 1693 O O . THR A 1 206 ? 15.242 14.178 -0.091 1.00 96.94 206 THR A O 1
ATOM 1696 N N . ARG A 1 207 ? 14.377 12.891 -1.713 1.00 97.31 207 ARG A N 1
ATOM 1697 C CA . ARG A 1 207 ? 15.086 13.533 -2.824 1.00 97.31 207 ARG A CA 1
ATOM 1698 C C . ARG A 1 207 ? 14.094 14.186 -3.767 1.00 97.31 207 ARG A C 1
ATOM 1700 O O . ARG A 1 207 ? 13.103 13.579 -4.172 1.00 97.31 207 ARG A O 1
ATOM 1707 N N . TYR A 1 208 ? 14.415 15.402 -4.190 1.00 96.88 208 TYR A N 1
ATOM 1708 C CA . TYR A 1 208 ? 13.569 16.193 -5.076 1.00 96.88 208 TYR A CA 1
ATOM 1709 C C . TYR A 1 208 ? 14.170 16.312 -6.477 1.00 96.88 208 TYR A C 1
ATOM 1711 O O . TYR A 1 208 ? 15.386 16.380 -6.655 1.00 96.88 208 TYR A O 1
ATOM 1719 N N . ARG A 1 209 ? 13.302 16.394 -7.485 1.00 94.88 209 ARG A N 1
ATOM 1720 C CA . ARG A 1 209 ? 13.641 16.758 -8.863 1.00 94.88 209 ARG A CA 1
ATOM 1721 C C . ARG A 1 209 ? 12.666 17.830 -9.324 1.00 94.88 209 ARG A C 1
ATOM 1723 O O . ARG A 1 209 ? 11.462 17.592 -9.355 1.00 94.88 209 ARG A O 1
ATOM 1730 N N . ASN A 1 210 ? 13.181 19.011 -9.665 1.00 92.50 210 ASN A N 1
ATOM 1731 C CA . ASN A 1 210 ? 12.371 20.169 -10.068 1.00 92.50 210 ASN A CA 1
ATOM 1732 C C . ASN A 1 210 ? 11.241 20.485 -9.061 1.00 92.50 210 ASN A C 1
ATOM 1734 O O . ASN A 1 210 ? 10.095 20.698 -9.446 1.00 92.50 210 ASN A O 1
ATOM 1738 N N . GLY A 1 211 ? 11.553 20.436 -7.760 1.00 91.81 211 GLY A N 1
ATOM 1739 C CA . GLY A 1 211 ? 10.608 20.719 -6.669 1.00 91.81 211 GLY A CA 1
ATOM 1740 C C . GLY A 1 211 ? 9.582 19.619 -6.369 1.00 91.81 211 GLY A C 1
ATOM 1741 O O 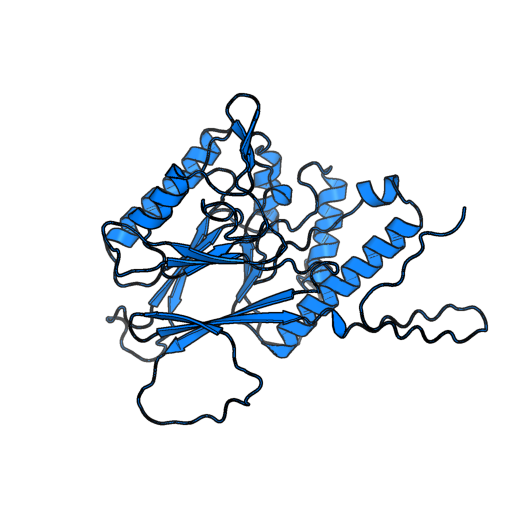. GLY A 1 211 ? 8.795 19.769 -5.444 1.00 91.81 211 GLY A O 1
ATOM 1742 N N . SER A 1 212 ? 9.583 18.511 -7.114 1.00 95.88 212 SER A N 1
ATOM 1743 C CA . SER A 1 212 ? 8.703 17.359 -6.876 1.00 95.88 212 SER A CA 1
ATOM 1744 C C . SER A 1 212 ? 9.475 16.198 -6.262 1.00 95.88 212 SER A C 1
ATOM 1746 O O . SER A 1 212 ? 10.663 16.037 -6.544 1.00 95.88 212 SER A O 1
ATOM 1748 N N . VAL A 1 213 ? 8.811 15.372 -5.458 1.00 97.31 213 VAL A N 1
ATOM 1749 C CA . VAL A 1 213 ? 9.414 14.182 -4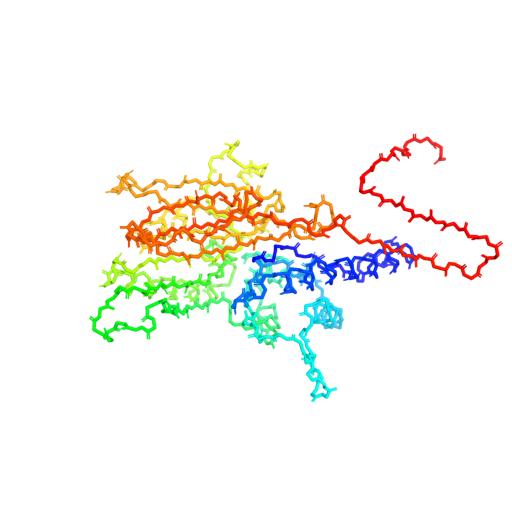.843 1.00 97.31 213 VAL A CA 1
ATOM 1750 C C . VAL A 1 213 ? 9.824 13.197 -5.933 1.00 97.31 213 VAL A C 1
ATOM 1752 O O . VAL A 1 213 ? 8.985 12.697 -6.678 1.00 97.31 213 VAL A O 1
ATOM 1755 N N . HIS A 1 214 ? 11.116 12.911 -6.031 1.00 96.56 214 HIS A N 1
ATOM 1756 C CA . HIS A 1 214 ? 11.662 11.864 -6.893 1.00 96.56 214 HIS A CA 1
ATOM 1757 C C . HIS A 1 214 ? 11.890 10.551 -6.133 1.00 96.56 214 HIS A C 1
ATOM 1759 O O . HIS A 1 214 ? 11.913 9.492 -6.749 1.00 96.56 214 HIS A O 1
ATOM 1765 N N . TYR A 1 215 ? 12.077 10.629 -4.820 1.00 97.31 215 TYR A N 1
ATOM 1766 C CA . TYR A 1 215 ? 12.262 9.489 -3.930 1.00 97.31 215 TYR A CA 1
ATOM 1767 C C . TYR A 1 215 ? 11.935 9.929 -2.504 1.00 97.31 215 TYR A C 1
ATOM 1769 O O . TYR A 1 215 ? 12.302 11.052 -2.146 1.00 97.31 215 TYR A O 1
ATOM 1777 N N . GLN A 1 216 ? 11.281 9.082 -1.713 1.00 97.00 216 GLN A N 1
ATOM 1778 C CA . GLN A 1 216 ? 11.131 9.291 -0.275 1.00 97.00 216 GLN A CA 1
ATOM 1779 C C . GLN A 1 216 ? 10.858 7.969 0.440 1.00 97.00 216 GLN A C 1
ATOM 1781 O O . GLN A 1 216 ? 10.022 7.211 -0.043 1.00 97.00 216 GLN A O 1
ATOM 1786 N N . ASP A 1 217 ? 11.497 7.750 1.587 1.00 96.44 217 ASP A N 1
ATOM 1787 C CA . ASP A 1 217 ? 11.212 6.596 2.454 1.00 96.44 217 ASP A CA 1
ATOM 1788 C C . ASP A 1 217 ? 9.938 6.825 3.277 1.00 96.44 217 ASP A C 1
ATOM 1790 O O . ASP A 1 217 ? 9.095 5.945 3.415 1.00 96.44 217 ASP A O 1
ATOM 1794 N N . TYR A 1 218 ? 9.739 8.053 3.765 1.00 98.00 218 TYR A N 1
ATOM 1795 C CA . TYR A 1 218 ? 8.568 8.435 4.554 1.00 98.00 218 TYR A CA 1
ATOM 1796 C C . TYR A 1 218 ? 7.827 9.618 3.936 1.00 98.00 218 TYR A C 1
ATOM 1798 O O . TYR A 1 218 ? 8.409 10.455 3.243 1.00 98.00 218 TYR A O 1
ATOM 1806 N N . LEU A 1 219 ? 6.525 9.713 4.213 1.00 98.38 219 LEU A N 1
ATOM 1807 C CA . LEU A 1 219 ? 5.766 10.938 3.978 1.00 98.38 219 LEU A CA 1
ATOM 1808 C C . LEU A 1 219 ? 6.384 12.098 4.760 1.00 98.38 219 LEU A C 1
ATOM 1810 O O . LEU A 1 219 ? 6.917 11.908 5.854 1.00 98.38 219 LEU A O 1
ATOM 1814 N N . SER A 1 220 ? 6.234 13.322 4.253 1.00 97.31 220 SER A N 1
ATOM 1815 C CA . SER A 1 220 ? 6.743 14.497 4.964 1.00 97.31 220 SER A CA 1
ATOM 1816 C C . SER A 1 220 ? 6.128 14.637 6.370 1.00 97.31 220 SER A C 1
ATOM 1818 O O . SER A 1 220 ? 4.978 14.226 6.594 1.00 97.31 220 SER A O 1
ATOM 1820 N N . PRO A 1 221 ? 6.836 15.270 7.329 1.00 96.44 221 PRO A N 1
ATOM 1821 C CA . PRO A 1 221 ? 6.298 15.516 8.667 1.00 96.44 221 PRO A CA 1
ATOM 1822 C C . PRO A 1 221 ? 4.963 16.270 8.649 1.00 96.44 221 PRO A C 1
ATOM 1824 O O . PRO A 1 221 ? 4.060 15.949 9.415 1.00 96.44 221 PRO A O 1
ATOM 1827 N N . VAL A 1 222 ? 4.805 17.233 7.735 1.00 96.38 222 VAL A N 1
ATOM 1828 C CA . VAL A 1 222 ? 3.580 18.039 7.605 1.00 96.38 222 VAL A CA 1
ATOM 1829 C C . VAL A 1 222 ? 2.408 17.190 7.119 1.00 96.38 222 VAL A C 1
ATOM 1831 O O . VAL A 1 222 ? 1.319 17.255 7.690 1.00 96.38 222 VAL A O 1
ATOM 1834 N N . THR A 1 223 ? 2.621 16.370 6.088 1.00 97.69 223 THR A N 1
ATOM 1835 C CA . THR A 1 223 ? 1.594 15.450 5.584 1.00 97.69 223 THR A CA 1
ATOM 1836 C C . THR A 1 223 ? 1.221 14.420 6.648 1.00 97.69 223 THR A C 1
ATOM 1838 O O . THR A 1 223 ? 0.038 14.186 6.889 1.00 97.69 223 THR A O 1
ATOM 1841 N N . SER A 1 224 ? 2.214 13.847 7.329 1.00 97.75 224 SER A N 1
ATOM 1842 C CA . SER A 1 224 ? 2.007 12.859 8.392 1.00 97.75 224 SER A CA 1
ATOM 1843 C C . SER A 1 224 ? 1.205 13.445 9.554 1.00 97.75 224 SER A C 1
ATOM 1845 O O . SER A 1 224 ? 0.219 12.847 9.982 1.00 97.75 224 SER A O 1
ATOM 1847 N N . ALA A 1 225 ? 1.552 14.658 9.996 1.00 95.94 225 ALA A N 1
ATOM 1848 C CA . ALA A 1 225 ? 0.793 15.387 11.004 1.00 95.94 225 ALA A CA 1
ATOM 1849 C C . ALA A 1 225 ? -0.654 15.622 10.549 1.00 95.94 225 ALA A C 1
ATOM 1851 O O . ALA A 1 225 ? -1.582 15.337 11.299 1.00 95.94 225 ALA A O 1
ATOM 1852 N N . TYR A 1 226 ? -0.883 16.055 9.305 1.00 96.38 226 TYR A N 1
ATOM 1853 C CA . TYR A 1 226 ? -2.246 16.236 8.799 1.00 96.38 226 TYR A CA 1
ATOM 1854 C C . TYR A 1 226 ? -3.067 14.940 8.870 1.00 96.38 226 TYR A C 1
ATOM 1856 O O . TYR A 1 226 ? -4.205 14.960 9.337 1.00 96.38 226 TYR A O 1
ATOM 1864 N N . LEU A 1 227 ? -2.505 13.806 8.436 1.00 97.25 227 LEU A N 1
ATOM 1865 C CA . LEU A 1 227 ? -3.199 12.514 8.491 1.00 97.25 227 LEU A CA 1
ATOM 1866 C C . LEU A 1 227 ? -3.548 12.124 9.930 1.00 97.25 227 LEU A C 1
ATOM 1868 O O . LEU A 1 227 ? -4.684 11.733 10.196 1.00 97.25 227 LEU A O 1
ATOM 1872 N N . LEU A 1 228 ? -2.600 12.266 10.856 1.00 95.62 228 LEU A N 1
ATOM 1873 C CA . LEU A 1 228 ? -2.806 11.942 12.265 1.00 95.62 228 LEU A CA 1
ATOM 1874 C C . LEU A 1 228 ? -3.865 12.855 12.896 1.00 95.62 228 LEU A C 1
ATOM 1876 O O . LEU A 1 228 ? -4.856 12.357 13.423 1.00 95.62 228 LEU A O 1
ATOM 1880 N N . HIS A 1 229 ? -3.714 14.176 12.783 1.00 93.00 229 HIS A N 1
ATOM 1881 C CA . HIS A 1 229 ? -4.617 15.143 13.412 1.00 93.00 229 HIS A CA 1
ATOM 1882 C C . HIS A 1 229 ? -6.020 15.144 12.783 1.00 93.00 229 HIS A C 1
ATOM 1884 O O . HIS A 1 229 ? -7.014 15.160 13.504 1.00 93.00 229 HIS A O 1
ATOM 1890 N N . CYS A 1 230 ? -6.134 15.124 11.451 1.00 93.69 230 CYS A N 1
ATOM 1891 C CA . CYS A 1 230 ? -7.426 15.306 10.779 1.00 93.69 230 CYS A CA 1
ATOM 1892 C C . CYS A 1 230 ? -8.202 14.006 10.544 1.00 93.69 230 CYS A C 1
ATOM 1894 O O . CYS A 1 230 ? -9.426 14.058 10.425 1.00 93.69 230 CYS A O 1
ATOM 1896 N N . LEU A 1 231 ? -7.533 12.851 10.443 1.00 94.94 231 LEU A N 1
ATOM 1897 C CA . LEU A 1 231 ? -8.229 11.567 10.288 1.00 94.94 231 LEU A CA 1
ATOM 1898 C C . LEU A 1 231 ? -8.356 10.793 11.602 1.00 94.94 231 LEU A C 1
ATOM 1900 O O . LEU A 1 231 ? -9.280 9.979 11.720 1.00 94.94 231 LEU A O 1
ATOM 1904 N N . ALA A 1 232 ? -7.439 11.032 12.549 1.00 92.94 232 ALA A N 1
ATOM 1905 C CA . ALA A 1 232 ? -7.273 10.275 13.788 1.00 92.94 232 ALA A CA 1
ATOM 1906 C C . ALA A 1 232 ? -7.431 8.752 13.577 1.00 92.94 232 ALA A C 1
ATOM 1908 O O . ALA A 1 232 ? -8.372 8.149 14.116 1.00 92.94 232 ALA A O 1
ATOM 1909 N N . PRO A 1 233 ? -6.579 8.116 12.741 1.00 94.75 233 PRO A N 1
ATOM 1910 C CA . PRO A 1 233 ? -6.686 6.687 12.475 1.00 94.75 233 PRO A CA 1
ATOM 1911 C C . PRO A 1 233 ? -6.529 5.873 13.761 1.00 94.75 233 PRO A C 1
ATOM 1913 O O . PRO A 1 233 ? -5.792 6.234 14.668 1.00 94.75 233 PRO A O 1
ATOM 1916 N N . THR A 1 234 ? -7.227 4.746 13.852 1.00 92.62 234 THR A N 1
ATOM 1917 C CA . THR A 1 234 ? -6.987 3.769 14.926 1.00 92.62 234 THR A CA 1
ATOM 1918 C C . THR A 1 234 ? -5.767 2.917 14.601 1.00 92.62 234 THR A C 1
ATOM 1920 O O . THR A 1 234 ? -4.958 2.634 15.480 1.00 92.62 234 THR A O 1
ATOM 1923 N N . LEU A 1 235 ? -5.631 2.536 13.330 1.00 95.81 235 LEU A N 1
ATOM 1924 C CA . LEU A 1 235 ? -4.508 1.769 12.806 1.00 95.81 235 LEU A CA 1
ATOM 1925 C C . LEU A 1 235 ? -4.101 2.299 11.438 1.00 95.81 235 LEU A C 1
ATOM 1927 O O . LEU A 1 235 ? -4.952 2.744 10.661 1.00 95.81 235 LEU A O 1
ATOM 1931 N N . ILE A 1 236 ? -2.815 2.180 11.136 1.00 98.25 236 ILE A N 1
ATOM 1932 C CA . ILE A 1 236 ? -2.243 2.461 9.824 1.00 98.25 236 ILE A CA 1
ATOM 1933 C C . ILE A 1 236 ? -1.511 1.209 9.336 1.00 98.25 236 ILE A C 1
ATOM 1935 O O . ILE A 1 236 ? -0.734 0.621 10.081 1.00 98.25 236 ILE A O 1
ATOM 1939 N N . PHE A 1 237 ? -1.740 0.818 8.084 1.00 98.56 237 PHE A N 1
ATOM 1940 C CA . PHE A 1 237 ? -0.965 -0.214 7.398 1.00 98.56 237 PHE A CA 1
ATOM 1941 C C . PHE A 1 237 ? -0.289 0.364 6.158 1.00 98.56 237 PHE A C 1
ATOM 1943 O O . PHE A 1 237 ? -0.953 0.984 5.322 1.00 98.56 237 PHE A O 1
ATOM 1950 N N . ASN A 1 238 ? 1.006 0.106 6.011 1.00 98.50 238 ASN A N 1
ATOM 1951 C CA . ASN A 1 238 ? 1.788 0.524 4.851 1.00 98.50 238 ASN A CA 1
ATOM 1952 C C . ASN A 1 238 ? 2.745 -0.572 4.347 1.00 98.50 238 ASN A C 1
ATOM 1954 O O . ASN A 1 238 ? 2.718 -1.688 4.869 1.00 98.50 238 ASN A O 1
ATOM 1958 N N . GLY A 1 239 ? 3.488 -0.291 3.274 1.00 96.44 239 GLY A N 1
ATOM 1959 C CA . GLY A 1 239 ? 4.481 -1.187 2.662 1.00 96.44 239 GLY A CA 1
ATOM 1960 C C . GLY A 1 239 ? 5.830 -0.477 2.536 1.00 96.44 239 GLY A C 1
ATOM 1961 O O . GLY A 1 239 ? 6.269 0.150 3.496 1.00 96.44 239 GLY A O 1
ATOM 1962 N N . HIS A 1 240 ? 6.443 -0.519 1.352 1.00 97.62 240 HIS A N 1
ATOM 1963 C CA . HIS A 1 240 ? 7.611 0.283 0.961 1.00 97.62 240 HIS A CA 1
ATOM 1964 C C . HIS A 1 240 ? 8.964 -0.188 1.521 1.00 97.62 240 HIS A C 1
ATOM 1966 O O . HIS A 1 240 ? 9.830 -0.592 0.752 1.00 97.62 240 HIS A O 1
ATOM 1972 N N . ASP A 1 241 ? 9.151 -0.221 2.844 1.00 88.94 241 ASP A N 1
ATOM 1973 C CA . ASP A 1 241 ? 10.482 -0.457 3.449 1.00 88.94 241 ASP A CA 1
ATOM 1974 C C . ASP A 1 241 ? 10.963 -1.917 3.336 1.00 88.94 241 ASP A C 1
ATOM 1976 O O . ASP A 1 241 ? 12.089 -2.241 3.723 1.00 88.94 241 ASP A O 1
ATOM 1980 N N . HIS A 1 242 ? 10.084 -2.819 2.880 1.00 95.06 242 HIS A N 1
ATOM 1981 C CA . HIS A 1 242 ? 10.225 -4.276 2.736 1.00 95.06 242 HIS A CA 1
ATOM 1982 C C . HIS A 1 242 ? 10.557 -5.082 4.008 1.00 95.06 242 HIS A C 1
ATOM 1984 O O . HIS A 1 242 ? 10.180 -6.249 4.107 1.00 95.06 242 HIS A O 1
ATOM 1990 N N . ASN A 1 243 ? 11.235 -4.496 4.992 1.00 93.44 243 ASN A N 1
ATOM 1991 C CA . ASN A 1 243 ? 11.745 -5.166 6.190 1.00 93.44 243 ASN A CA 1
ATOM 1992 C C . ASN A 1 243 ? 10.665 -5.419 7.252 1.00 93.44 243 ASN A C 1
ATOM 1994 O O . ASN A 1 243 ? 10.835 -6.276 8.122 1.00 93.44 243 ASN A O 1
ATOM 1998 N N . GLY A 1 244 ? 9.549 -4.698 7.154 1.00 93.50 244 GLY A N 1
ATOM 1999 C CA . GLY A 1 244 ? 8.519 -4.643 8.178 1.00 93.50 244 GLY A CA 1
ATOM 2000 C C . GLY A 1 244 ? 8.918 -3.747 9.354 1.00 93.50 244 GLY A C 1
ATOM 2001 O O . GLY A 1 244 ? 10.095 -3.609 9.685 1.00 93.50 244 GLY A O 1
ATOM 2002 N N . CYS A 1 245 ? 7.934 -3.111 9.983 1.00 94.50 245 CYS A N 1
ATOM 2003 C CA . CYS A 1 245 ? 8.149 -2.249 11.144 1.00 94.50 245 CYS A CA 1
ATOM 2004 C C . CYS A 1 245 ? 6.858 -2.075 11.949 1.00 94.50 245 CYS A C 1
ATOM 2006 O O . CYS A 1 245 ? 5.762 -2.092 11.387 1.00 94.50 245 CYS A O 1
ATOM 2008 N N . LEU A 1 246 ? 6.991 -1.878 13.260 1.00 94.25 246 LEU A N 1
ATOM 2009 C CA . LEU A 1 246 ? 5.895 -1.515 14.151 1.00 94.25 246 LEU A CA 1
ATOM 2010 C C . LEU A 1 246 ? 6.248 -0.202 14.850 1.00 94.25 246 LEU A C 1
ATOM 2012 O O . LEU A 1 246 ? 7.213 -0.145 15.609 1.00 94.25 246 LEU A O 1
ATOM 2016 N N . SER A 1 247 ? 5.450 0.832 14.617 1.00 93.62 247 SER A N 1
ATOM 2017 C CA . SER A 1 247 ? 5.609 2.155 15.219 1.00 93.62 247 SER A CA 1
ATOM 2018 C C . SER A 1 247 ? 4.297 2.624 15.848 1.00 93.62 247 SER A C 1
ATOM 2020 O O . SER A 1 247 ? 3.212 2.098 15.586 1.00 93.62 247 SER A O 1
ATOM 2022 N N . ALA A 1 248 ? 4.390 3.623 16.721 1.00 92.69 248 ALA A N 1
ATOM 2023 C CA . ALA A 1 248 ? 3.230 4.279 17.301 1.00 92.69 248 ALA A CA 1
ATOM 2024 C C . ALA A 1 248 ? 3.409 5.793 17.230 1.00 92.69 248 ALA A C 1
ATOM 2026 O O . ALA A 1 248 ? 4.483 6.319 17.519 1.00 92.69 248 ALA A O 1
ATOM 2027 N N . HIS A 1 249 ? 2.332 6.479 16.872 1.00 92.56 249 HIS A N 1
ATOM 2028 C CA . HIS A 1 249 ? 2.273 7.929 16.761 1.00 92.56 249 HIS A CA 1
ATOM 2029 C C . HIS A 1 249 ? 1.382 8.486 17.862 1.00 92.56 249 HIS A C 1
ATOM 2031 O O . HIS A 1 249 ? 0.259 8.013 18.060 1.00 92.56 249 HIS A O 1
ATOM 2037 N N . SER A 1 250 ? 1.869 9.503 18.565 1.00 85.19 250 SER A N 1
ATOM 2038 C CA . SER A 1 250 ? 1.073 10.290 19.501 1.00 85.19 250 SER A CA 1
ATOM 2039 C C . SER A 1 250 ? 0.671 11.611 18.854 1.00 85.19 250 SER A C 1
ATOM 2041 O O . SER A 1 250 ? 1.446 12.243 18.140 1.00 85.19 250 SER A O 1
ATOM 2043 N N . ILE A 1 251 ? -0.564 12.034 19.108 1.00 73.69 251 ILE A N 1
ATOM 2044 C CA . ILE A 1 251 ? -1.059 13.346 18.692 1.00 73.69 251 ILE A CA 1
ATOM 2045 C C . ILE A 1 251 ? -1.021 14.237 19.936 1.00 73.69 251 ILE A C 1
ATOM 2047 O O . ILE A 1 251 ? -1.678 13.879 20.914 1.00 73.69 251 ILE A O 1
ATOM 2051 N N . PRO A 1 252 ? -0.295 15.370 19.953 1.00 65.50 252 PRO A N 1
ATOM 2052 C CA . PRO A 1 252 ? -0.130 16.189 21.158 1.00 65.50 252 PRO A CA 1
ATOM 2053 C C . PRO A 1 252 ? -1.449 16.611 21.825 1.00 65.50 252 PRO A C 1
ATOM 2055 O O . PRO A 1 252 ? -1.587 16.495 23.040 1.00 65.50 252 PRO A O 1
ATOM 2058 N N . GLU A 1 253 ? -2.455 17.018 21.043 1.00 64.25 253 GLU A N 1
ATOM 2059 C CA . GLU A 1 253 ? -3.782 17.398 21.566 1.00 64.25 253 GLU A CA 1
ATOM 2060 C C . GLU A 1 253 ? -4.595 16.208 22.106 1.00 64.25 253 GLU A C 1
ATOM 2062 O O . GLU A 1 253 ? -5.579 16.380 22.828 1.00 64.25 253 GLU A O 1
ATOM 2067 N N . HIS A 1 254 ? -4.197 14.985 21.760 1.00 60.69 254 HIS A N 1
ATOM 2068 C CA . HIS A 1 254 ? -4.861 13.742 22.128 1.00 60.69 254 HIS A CA 1
ATOM 2069 C C . HIS A 1 254 ? -3.838 12.729 22.637 1.00 60.69 254 HIS A C 1
ATOM 2071 O O . HIS A 1 254 ? -3.892 11.571 22.241 1.00 60.69 254 HIS A O 1
ATOM 2077 N N . ALA A 1 255 ? -2.911 13.139 23.511 1.00 56.28 255 ALA A N 1
ATOM 2078 C CA . ALA A 1 255 ? -1.768 12.321 23.941 1.00 56.28 255 ALA A CA 1
ATOM 2079 C C . ALA A 1 255 ? -2.138 10.937 24.533 1.00 56.28 255 ALA A C 1
ATOM 2081 O O . ALA A 1 255 ? -1.285 10.065 24.651 1.00 56.28 255 ALA A O 1
ATOM 2082 N N . ILE A 1 256 ? -3.414 10.721 24.873 1.00 59.28 256 ILE A N 1
ATOM 2083 C CA . ILE A 1 256 ? -3.979 9.449 25.355 1.00 59.28 256 ILE A CA 1
ATOM 2084 C C . ILE A 1 256 ? -4.333 8.487 24.192 1.00 59.28 256 ILE A C 1
ATOM 2086 O O . ILE A 1 256 ? -4.436 7.278 24.383 1.00 59.28 256 ILE A O 1
ATOM 2090 N N . ASN A 1 257 ? -4.501 8.997 22.970 1.00 69.06 257 ASN A N 1
ATOM 2091 C CA . ASN A 1 257 ? -4.840 8.244 21.764 1.00 69.06 257 ASN A CA 1
ATOM 2092 C C . ASN A 1 257 ? -3.590 7.998 20.908 1.00 69.06 257 ASN A C 1
ATOM 2094 O O . ASN A 1 257 ? -3.190 8.842 20.109 1.00 69.06 257 ASN A O 1
ATOM 2098 N N . LEU A 1 258 ? -3.010 6.808 21.048 1.00 86.75 258 LEU A N 1
ATOM 2099 C CA . LEU A 1 258 ? -1.942 6.329 20.171 1.00 86.75 258 LEU A CA 1
ATOM 2100 C C . LEU A 1 258 ? -2.527 5.776 18.866 1.00 86.75 258 LEU A C 1
ATOM 2102 O O . LEU A 1 258 ? -3.478 4.994 18.897 1.00 86.75 258 LEU A O 1
ATOM 2106 N N . THR A 1 259 ? -1.932 6.154 17.736 1.00 92.88 259 THR A N 1
ATOM 2107 C CA . THR A 1 259 ? -2.173 5.518 16.434 1.00 92.88 259 THR A CA 1
ATOM 2108 C C . THR A 1 259 ? -1.054 4.524 16.174 1.00 92.88 259 THR A C 1
ATOM 2110 O O . THR A 1 259 ? 0.103 4.925 16.065 1.00 92.88 259 THR A O 1
ATOM 2113 N N . VAL A 1 260 ? -1.378 3.237 16.077 1.00 94.44 260 VAL A N 1
ATOM 2114 C CA . VAL A 1 260 ? -0.379 2.208 15.755 1.00 94.44 260 VAL A CA 1
ATOM 2115 C C . VAL A 1 260 ? -0.232 2.110 14.243 1.00 94.44 260 VAL A C 1
ATOM 2117 O O . VAL A 1 260 ? -1.223 2.008 13.518 1.00 94.44 260 VAL A O 1
ATOM 2120 N N . GLU A 1 261 ? 1.006 2.140 13.771 1.00 96.75 261 GLU A N 1
ATOM 2121 C CA . GLU A 1 261 ? 1.365 1.992 12.370 1.00 96.75 261 GLU A CA 1
ATOM 2122 C C . GLU A 1 261 ? 2.173 0.706 12.174 1.00 96.75 261 GLU A C 1
ATOM 2124 O O . GLU A 1 261 ? 3.129 0.425 12.897 1.00 96.75 261 GLU A O 1
ATOM 2129 N N . VAL A 1 262 ? 1.774 -0.081 11.179 1.00 97.44 262 VAL A N 1
ATOM 2130 C CA . VAL A 1 262 ? 2.446 -1.313 10.779 1.00 97.44 262 VAL A CA 1
ATOM 2131 C C . VAL A 1 262 ? 2.918 -1.172 9.342 1.00 97.44 262 VAL A C 1
ATOM 2133 O O . VAL A 1 262 ? 2.112 -1.104 8.411 1.00 97.44 262 VAL A O 1
ATOM 2136 N N . THR A 1 263 ? 4.231 -1.199 9.165 1.00 97.44 263 THR A N 1
ATOM 2137 C CA . THR A 1 263 ? 4.854 -1.442 7.869 1.00 97.44 263 THR A CA 1
ATOM 2138 C C . THR A 1 263 ? 4.876 -2.942 7.634 1.00 97.44 263 THR A C 1
ATOM 2140 O O . THR A 1 263 ? 5.498 -3.687 8.390 1.00 97.44 263 THR A O 1
ATOM 2143 N N . VAL A 1 264 ? 4.139 -3.401 6.626 1.00 97.12 264 VAL A N 1
ATOM 2144 C CA . VAL A 1 264 ? 3.998 -4.821 6.295 1.00 97.12 264 VAL A CA 1
ATOM 2145 C C . VAL A 1 264 ? 5.271 -5.282 5.599 1.00 97.12 264 VAL A C 1
ATOM 2147 O O . VAL A 1 264 ? 5.670 -4.705 4.590 1.00 97.12 264 VAL A O 1
ATOM 2150 N N . ARG A 1 265 ? 5.905 -6.337 6.120 1.00 95.75 265 ARG A N 1
ATOM 2151 C CA . ARG A 1 265 ? 7.079 -6.942 5.483 1.00 95.75 265 ARG A CA 1
ATOM 2152 C C . ARG A 1 265 ? 6.750 -7.431 4.069 1.00 95.75 265 ARG A C 1
ATOM 2154 O O . ARG A 1 265 ? 5.662 -7.959 3.815 1.00 95.75 265 ARG A O 1
ATOM 2161 N N . SER A 1 266 ? 7.713 -7.292 3.163 1.00 96.12 266 SER A N 1
ATOM 2162 C CA . SER A 1 266 ? 7.593 -7.783 1.796 1.00 96.12 266 SER A CA 1
ATOM 2163 C C . SER A 1 266 ? 7.404 -9.302 1.762 1.00 96.12 266 SER A C 1
ATOM 2165 O O . SER A 1 266 ? 7.950 -10.065 2.563 1.00 96.12 266 SER A O 1
ATOM 2167 N N . THR A 1 267 ? 6.628 -9.745 0.781 1.00 95.81 267 THR A N 1
ATOM 2168 C CA . THR A 1 267 ? 6.381 -11.151 0.477 1.00 95.81 267 THR A CA 1
ATOM 2169 C C . THR A 1 267 ? 7.446 -11.764 -0.441 1.00 95.81 267 THR A C 1
ATOM 2171 O O . THR A 1 267 ? 7.373 -12.946 -0.780 1.00 95.81 267 THR A O 1
ATOM 2174 N N . MET A 1 268 ? 8.445 -10.984 -0.865 1.00 93.88 268 MET A N 1
ATOM 2175 C CA . MET A 1 268 ? 9.579 -11.512 -1.618 1.00 93.88 268 MET A CA 1
ATOM 2176 C C . MET A 1 268 ? 10.360 -12.549 -0.798 1.00 93.88 268 MET A C 1
ATOM 2178 O O . MET A 1 268 ? 10.368 -12.543 0.437 1.00 93.88 268 MET A O 1
ATOM 2182 N N . GLY A 1 269 ? 11.045 -13.447 -1.510 1.00 89.69 269 GLY A N 1
ATOM 2183 C CA . GLY A 1 269 ? 11.770 -14.560 -0.896 1.00 89.69 269 GLY A CA 1
ATOM 2184 C C . GLY A 1 269 ? 12.888 -14.135 0.049 1.00 89.69 269 GLY A C 1
ATOM 2185 O O . GLY A 1 269 ? 13.061 -14.747 1.100 1.00 89.69 269 GLY A O 1
ATOM 2186 N N . GLU A 1 270 ? 13.586 -13.048 -0.276 1.00 88.81 270 GLU A N 1
ATOM 2187 C CA . GLU A 1 270 ? 14.655 -12.490 0.561 1.00 88.81 270 GLU A CA 1
ATOM 2188 C C . GLU A 1 270 ? 14.152 -11.965 1.919 1.00 88.81 270 GLU A C 1
ATOM 2190 O O . GLU A 1 270 ? 14.913 -11.938 2.883 1.00 88.81 270 GLU A O 1
ATOM 2195 N N . TYR A 1 271 ? 12.854 -11.656 2.029 1.00 89.62 271 TYR A N 1
ATOM 2196 C CA . TYR A 1 271 ? 12.190 -11.248 3.273 1.00 89.62 271 TYR A CA 1
ATOM 2197 C C . TYR A 1 271 ? 11.354 -12.381 3.900 1.00 89.62 271 TYR A C 1
ATOM 2199 O O . TYR A 1 271 ? 10.509 -12.145 4.765 1.00 89.62 271 TYR A O 1
ATOM 2207 N N . GLY A 1 272 ? 11.593 -13.632 3.489 1.00 85.56 272 GLY A N 1
ATOM 2208 C CA . GLY A 1 272 ? 11.007 -14.829 4.100 1.00 85.56 272 GLY A CA 1
ATOM 2209 C C . GLY A 1 272 ? 9.600 -15.190 3.617 1.00 85.56 272 GLY A C 1
ATOM 2210 O O . GLY A 1 272 ? 8.970 -16.080 4.200 1.00 85.56 272 GLY A O 1
ATOM 2211 N N . GLY A 1 273 ? 9.096 -14.539 2.563 1.00 87.94 273 GLY A N 1
ATOM 2212 C CA . GLY A 1 273 ? 7.765 -14.836 2.027 1.00 87.94 273 GLY A CA 1
ATOM 2213 C C . GLY A 1 273 ? 6.661 -14.459 3.000 1.00 87.94 273 GLY A C 1
ATOM 2214 O O . GLY A 1 273 ? 5.720 -15.233 3.206 1.00 87.94 273 GLY A O 1
ATOM 2215 N N . ALA A 1 274 ? 6.817 -13.312 3.659 1.00 91.75 274 ALA A N 1
ATOM 2216 C CA . ALA A 1 274 ? 5.899 -12.884 4.692 1.00 91.75 274 ALA A CA 1
ATOM 2217 C C . ALA A 1 274 ? 4.538 -12.489 4.123 1.00 91.75 274 ALA A C 1
ATOM 2219 O O . ALA A 1 274 ? 4.391 -12.034 2.986 1.00 91.75 274 ALA A O 1
ATOM 2220 N N . THR A 1 275 ? 3.508 -12.695 4.930 1.00 94.38 275 THR A N 1
ATOM 2221 C CA . THR A 1 275 ? 2.173 -12.152 4.706 1.00 94.38 275 THR A CA 1
ATOM 2222 C C . THR A 1 275 ? 1.602 -11.697 6.039 1.00 94.38 275 THR A C 1
ATOM 2224 O O . THR A 1 275 ? 1.649 -12.426 7.026 1.00 94.38 275 THR A O 1
ATOM 2227 N N . GLY A 1 276 ? 1.053 -10.486 6.081 1.00 95.25 276 GLY A N 1
ATOM 2228 C CA . GLY A 1 276 ? 0.397 -9.960 7.271 1.00 95.25 276 GLY A CA 1
ATOM 2229 C C . GLY A 1 276 ? -1.037 -10.474 7.396 1.00 95.25 276 GLY A C 1
ATOM 2230 O O . GLY A 1 276 ? -1.845 -10.282 6.481 1.00 95.25 276 GLY A O 1
ATOM 2231 N N . ILE A 1 277 ? -1.383 -11.085 8.523 1.00 95.69 277 ILE A N 1
ATOM 2232 C CA . ILE A 1 277 ? -2.750 -11.469 8.893 1.00 95.69 277 ILE A CA 1
ATOM 2233 C C . ILE A 1 277 ? -3.263 -10.461 9.909 1.00 95.69 277 ILE A C 1
ATOM 2235 O O . ILE A 1 277 ? -2.634 -10.259 10.942 1.00 95.69 277 ILE A O 1
ATOM 2239 N N . PHE A 1 278 ? -4.396 -9.837 9.599 1.00 94.81 278 PHE A N 1
ATOM 2240 C CA . PHE A 1 278 ? -5.036 -8.831 10.435 1.00 94.81 278 PHE A CA 1
ATOM 2241 C C . PHE A 1 278 ? -6.455 -9.280 10.777 1.00 94.81 278 PHE A C 1
ATOM 2243 O O . PHE A 1 278 ? -7.223 -9.615 9.871 1.00 94.81 278 PHE A O 1
ATOM 2250 N N . ASP A 1 279 ? -6.783 -9.282 12.067 1.00 91.69 279 ASP A N 1
ATOM 2251 C CA . ASP A 1 279 ? -8.113 -9.598 12.580 1.00 91.69 279 ASP A CA 1
ATOM 2252 C C . ASP A 1 279 ? -8.627 -8.517 13.536 1.00 91.69 279 ASP A C 1
ATOM 2254 O O . ASP A 1 279 ? -7.875 -7.911 14.303 1.00 91.69 279 ASP A O 1
ATOM 2258 N N . ILE A 1 280 ? -9.938 -8.283 13.461 1.00 89.38 280 ILE A N 1
ATOM 2259 C CA . ILE A 1 280 ? -10.696 -7.441 14.384 1.00 89.38 280 ILE A CA 1
ATOM 2260 C C . ILE A 1 280 ? -11.692 -8.355 15.090 1.00 89.38 280 ILE A C 1
ATOM 2262 O O . ILE A 1 280 ? -12.435 -9.089 14.440 1.00 89.38 280 ILE A O 1
ATOM 2266 N N . SER A 1 281 ? -11.710 -8.317 16.418 1.00 85.94 281 SER A N 1
ATOM 2267 C CA . SER A 1 281 ? -12.665 -9.068 17.238 1.00 85.94 281 SER A CA 1
ATOM 2268 C C . SER A 1 281 ? -13.210 -8.198 18.362 1.00 85.94 281 SER A C 1
ATOM 2270 O O . SER A 1 281 ? -12.515 -7.298 18.824 1.00 85.94 281 SER A O 1
ATOM 2272 N N . THR A 1 282 ? -14.400 -8.492 18.869 1.00 82.19 282 THR A N 1
ATOM 2273 C CA . THR A 1 282 ? -14.939 -7.832 20.067 1.00 82.19 282 THR A CA 1
ATOM 2274 C C . THR A 1 282 ? -14.224 -8.303 21.339 1.00 82.19 282 THR A C 1
ATOM 2276 O O . THR A 1 282 ? -13.934 -9.491 21.486 1.00 82.19 282 THR A O 1
ATOM 2279 N N . ASP A 1 283 ? -13.975 -7.396 22.283 1.00 70.31 283 ASP A N 1
ATOM 2280 C CA . ASP A 1 283 ? -13.452 -7.689 23.623 1.00 70.31 283 ASP A CA 1
ATOM 2281 C C . ASP A 1 283 ? -14.569 -8.287 24.497 1.00 70.31 283 ASP A C 1
ATOM 2283 O O . ASP A 1 283 ? -15.237 -7.604 25.276 1.00 70.31 283 ASP A O 1
ATOM 2287 N N . SER A 1 284 ? -14.855 -9.577 24.316 1.00 55.34 284 SER A N 1
ATOM 2288 C CA . SER A 1 284 ? -15.874 -10.274 25.097 1.00 55.34 284 SER A CA 1
ATOM 2289 C C . SER A 1 284 ? -15.334 -10.641 26.484 1.00 55.34 284 SER A C 1
ATOM 2291 O O . SER A 1 284 ? -14.959 -11.789 26.736 1.00 55.34 284 SER A O 1
ATOM 2293 N N . ARG A 1 285 ? -15.375 -9.711 27.444 1.00 46.50 285 ARG A N 1
ATOM 2294 C CA . ARG A 1 285 ? -15.455 -10.084 28.870 1.00 46.50 285 ARG A CA 1
ATOM 2295 C C . ARG A 1 285 ? -16.863 -10.601 29.194 1.00 46.50 285 ARG A C 1
ATOM 2297 O O . ARG A 1 285 ? -17.613 -9.966 29.923 1.00 46.50 285 ARG A O 1
ATOM 2304 N N . SER A 1 286 ? -17.253 -11.728 28.604 1.00 38.41 286 SER A N 1
ATOM 2305 C CA . SER A 1 286 ? -18.343 -12.596 29.081 1.00 38.41 286 SER A CA 1
ATOM 2306 C C . SER A 1 286 ? -18.428 -13.867 28.228 1.00 38.41 286 SER A C 1
ATOM 2308 O O . SER A 1 286 ? -18.971 -13.871 27.135 1.00 38.41 286 SER A O 1
ATOM 2310 N N . GLY A 1 287 ? -17.877 -14.957 28.771 1.00 36.91 287 GLY A N 1
ATOM 2311 C CA . GLY A 1 287 ? -18.382 -16.317 28.570 1.00 36.91 287 GLY A CA 1
ATOM 2312 C C . GLY A 1 287 ? -18.354 -16.899 27.156 1.00 36.91 287 GLY A C 1
ATOM 2313 O O . GLY A 1 287 ? -19.402 -17.034 26.546 1.00 36.91 287 GLY A O 1
ATOM 2314 N N . LEU A 1 288 ? -17.183 -17.355 26.705 1.00 33.88 288 LEU A N 1
ATOM 2315 C CA . LEU A 1 288 ? -16.973 -18.672 26.077 1.00 33.88 288 LEU A CA 1
ATOM 2316 C C . LEU A 1 288 ? -15.488 -18.784 25.718 1.00 33.88 288 LEU A C 1
ATOM 2318 O O . LEU A 1 288 ? -15.006 -18.175 24.766 1.00 33.88 288 LEU A O 1
ATOM 2322 N N . GLN A 1 289 ? -14.748 -19.560 26.513 1.00 36.09 289 GLN A N 1
ATOM 2323 C CA . GLN A 1 289 ? -13.412 -20.017 26.144 1.00 36.09 289 GLN A CA 1
ATOM 2324 C C . GLN A 1 289 ? -13.538 -20.953 24.938 1.00 36.09 289 GLN A C 1
ATOM 2326 O O . GLN A 1 289 ? -13.607 -22.173 25.087 1.00 36.09 289 GLN A O 1
ATOM 2331 N N . HIS A 1 290 ? -13.539 -20.403 23.727 1.00 35.09 290 HIS A N 1
ATOM 2332 C CA . HIS A 1 290 ? -13.069 -21.185 22.596 1.00 35.09 290 HIS A CA 1
ATOM 2333 C C . HIS A 1 290 ? -11.579 -21.430 22.823 1.00 35.09 290 HIS A C 1
ATOM 2335 O O . HIS A 1 290 ? -10.796 -20.488 22.922 1.00 35.09 290 HIS A O 1
ATOM 2341 N N . HIS A 1 291 ? -11.207 -22.702 22.975 1.00 33.12 291 HIS A N 1
ATOM 2342 C CA . HIS A 1 291 ? -9.821 -23.156 22.995 1.00 33.12 291 HIS A CA 1
ATOM 2343 C C . HIS A 1 291 ? -9.126 -22.741 21.685 1.00 33.12 291 HIS A C 1
ATOM 2345 O O . HIS A 1 291 ? -9.086 -23.504 20.722 1.00 33.12 291 HIS A O 1
ATOM 2351 N N . MET A 1 292 ? -8.596 -21.519 21.638 1.00 34.81 292 MET A N 1
ATOM 2352 C CA . MET A 1 292 ? -7.590 -21.120 20.661 1.00 34.81 292 MET A CA 1
ATOM 2353 C C . MET A 1 292 ? -6.274 -21.778 21.070 1.00 34.81 292 MET A C 1
ATOM 2355 O O . MET A 1 292 ? -5.866 -21.716 22.232 1.00 34.81 292 MET A O 1
ATOM 2359 N N . ARG A 1 293 ? -5.646 -22.488 20.131 1.00 31.11 293 ARG A N 1
ATOM 2360 C CA . ARG A 1 293 ? -4.391 -23.203 20.379 1.00 31.11 293 ARG A CA 1
ATOM 2361 C C . ARG A 1 293 ? -3.290 -22.185 20.683 1.00 31.11 293 ARG A C 1
ATOM 2363 O O . ARG A 1 293 ? -3.224 -21.134 20.059 1.00 31.11 293 ARG A O 1
ATOM 2370 N N . ALA A 1 294 ? -2.379 -22.534 21.589 1.00 34.91 294 ALA A N 1
ATOM 2371 C CA . ALA A 1 294 ? -1.250 -21.698 22.022 1.00 34.91 294 ALA A CA 1
ATOM 2372 C C . ALA A 1 294 ? -0.260 -21.289 20.898 1.00 34.91 294 ALA A C 1
ATOM 2374 O O . ALA A 1 294 ? 0.695 -20.565 21.145 1.00 34.91 294 ALA A O 1
ATOM 2375 N N . SER A 1 295 ? -0.471 -21.734 19.656 1.00 35.53 295 SER A N 1
ATOM 2376 C CA . SER A 1 295 ? 0.265 -21.285 18.468 1.00 35.53 295 SER A CA 1
ATOM 2377 C C . SER A 1 295 ? -0.342 -20.046 17.784 1.00 35.53 295 SER A C 1
ATOM 2379 O O . SER A 1 295 ? 0.264 -19.529 16.852 1.00 35.53 295 SER A O 1
ATOM 2381 N N . ASP A 1 296 ? -1.515 -19.567 18.225 1.00 41.66 296 ASP A N 1
ATOM 2382 C CA . ASP A 1 296 ? -2.269 -18.448 17.621 1.00 41.66 296 ASP A CA 1
ATOM 2383 C C . ASP A 1 296 ? -2.003 -17.079 18.284 1.00 41.66 296 ASP A C 1
ATOM 2385 O O . ASP A 1 296 ? -2.785 -16.139 18.125 1.00 41.66 296 ASP A O 1
ATOM 2389 N N . HIS A 1 297 ? -0.905 -16.924 19.029 1.00 43.03 297 HIS A N 1
ATOM 2390 C CA . HIS A 1 297 ? -0.542 -15.652 19.663 1.00 43.03 297 HIS A CA 1
ATOM 2391 C C . HIS A 1 297 ? -0.058 -14.621 18.627 1.00 43.03 297 HIS A C 1
ATOM 2393 O O . HIS A 1 297 ? 1.130 -14.333 18.513 1.00 43.03 297 HIS A O 1
ATOM 2399 N N . GLY A 1 298 ? -0.984 -14.047 17.856 1.00 51.34 298 GLY A N 1
ATOM 2400 C CA . GLY A 1 298 ? -0.746 -12.773 17.183 1.00 51.34 298 GLY A CA 1
ATOM 2401 C C . GLY A 1 298 ? -0.594 -11.652 18.211 1.00 51.34 298 GLY A C 1
ATOM 2402 O O . GLY A 1 298 ? -1.258 -11.664 19.251 1.00 51.34 298 GLY A O 1
ATOM 2403 N N . PHE A 1 299 ? 0.275 -10.681 17.930 1.00 64.44 299 PHE A N 1
ATOM 2404 C CA . PHE A 1 299 ? 0.441 -9.522 18.799 1.00 64.44 299 PHE A CA 1
ATOM 2405 C C . PHE A 1 299 ? -0.847 -8.688 18.769 1.00 64.44 299 PHE A C 1
ATOM 2407 O O . PHE A 1 299 ? -1.359 -8.341 17.699 1.00 64.44 299 PHE A O 1
ATOM 2414 N N . VAL A 1 300 ? -1.395 -8.383 19.950 1.00 67.56 300 VAL A N 1
ATOM 2415 C CA . VAL A 1 300 ? -2.469 -7.392 20.078 1.00 67.56 300 VAL A CA 1
ATOM 2416 C C . VAL A 1 300 ? -1.853 -6.038 19.760 1.00 67.56 300 VAL A C 1
ATOM 2418 O O . VAL A 1 300 ? -1.059 -5.522 20.542 1.00 67.56 300 VAL A O 1
ATOM 2421 N N . LEU A 1 301 ? -2.200 -5.482 18.602 1.00 71.62 301 LEU A N 1
ATOM 2422 C CA . LEU A 1 301 ? -1.717 -4.168 18.187 1.00 71.62 301 LEU A CA 1
ATOM 2423 C C . LEU A 1 301 ? -2.354 -3.072 19.029 1.00 71.62 301 LEU A C 1
ATOM 2425 O O . LEU A 1 301 ? -1.700 -2.114 19.428 1.00 71.62 301 LEU A O 1
ATOM 2429 N N . HIS A 1 302 ? -3.659 -3.194 19.261 1.00 73.88 302 HIS A N 1
ATOM 2430 C CA . HIS A 1 302 ? -4.437 -2.164 19.922 1.00 73.88 302 HIS A CA 1
ATOM 2431 C C . HIS A 1 302 ? -5.715 -2.762 20.516 1.00 73.88 302 HIS A C 1
ATOM 2433 O O . HIS A 1 302 ? -6.250 -3.751 20.007 1.00 73.88 302 HIS A O 1
ATOM 2439 N N . SER A 1 303 ? -6.227 -2.142 21.576 1.00 76.69 303 SER A N 1
ATOM 2440 C CA . SER A 1 303 ? -7.582 -2.379 22.075 1.00 76.69 303 SER A CA 1
ATOM 2441 C C . SER A 1 303 ? -8.256 -1.030 22.264 1.00 76.69 303 SER A C 1
ATOM 2443 O O . SER A 1 303 ? -7.728 -0.167 22.967 1.00 76.69 303 SER A O 1
ATOM 2445 N N . LYS A 1 304 ? -9.385 -0.813 21.586 1.00 76.25 304 LYS A N 1
ATOM 2446 C CA . LYS A 1 304 ? -10.104 0.465 21.629 1.00 76.25 304 LYS A CA 1
ATOM 2447 C C . LYS A 1 304 ? -11.588 0.267 21.362 1.00 76.25 304 LYS A C 1
ATOM 2449 O O . LYS A 1 304 ? -11.959 -0.473 20.455 1.00 76.25 304 LYS A O 1
ATOM 2454 N N . HIS A 1 305 ? -12.426 0.956 22.137 1.00 74.56 305 HIS A N 1
ATOM 2455 C CA . HIS A 1 305 ? -13.890 0.950 22.000 1.00 74.56 305 HIS A CA 1
ATOM 2456 C C . HIS A 1 305 ? -14.523 -0.456 22.011 1.00 74.56 305 HIS A C 1
ATOM 2458 O O . HIS A 1 305 ? -15.494 -0.702 21.304 1.00 74.56 305 HIS A O 1
ATOM 2464 N N . GLY A 1 306 ? -13.968 -1.387 22.798 1.00 79.12 306 GLY A N 1
ATOM 2465 C CA . GLY A 1 306 ? -14.474 -2.762 22.879 1.00 79.12 306 GLY A CA 1
ATOM 2466 C C . GLY A 1 306 ? -14.060 -3.665 21.713 1.00 79.12 306 GLY A C 1
ATOM 2467 O O . GLY A 1 306 ? -14.599 -4.761 21.592 1.00 79.12 306 GLY A O 1
ATOM 2468 N N . TYR A 1 307 ? -13.104 -3.240 20.880 1.00 85.19 307 TYR A N 1
ATOM 2469 C CA . TYR A 1 307 ? -12.497 -4.064 19.834 1.00 85.19 307 TYR A CA 1
ATOM 2470 C C . TYR A 1 307 ? -11.030 -4.334 20.133 1.00 85.19 307 TYR A C 1
ATOM 2472 O O . TYR A 1 307 ? -10.288 -3.437 20.533 1.00 85.19 307 TYR A O 1
ATOM 2480 N N . ILE A 1 308 ? -10.620 -5.567 19.864 1.00 87.75 308 ILE A N 1
ATOM 2481 C CA . ILE A 1 308 ? -9.241 -6.032 19.875 1.00 87.75 308 ILE A CA 1
ATOM 2482 C C . ILE A 1 308 ? -8.788 -6.151 18.425 1.00 87.75 308 ILE A C 1
ATOM 2484 O O . ILE A 1 308 ? -9.433 -6.824 17.618 1.00 87.75 308 ILE A O 1
ATOM 2488 N N . TYR A 1 309 ? -7.659 -5.522 18.128 1.00 91.38 309 TYR A N 1
ATOM 2489 C CA . TYR A 1 309 ? -7.015 -5.555 16.827 1.00 91.38 309 TYR A CA 1
ATOM 2490 C C . TYR A 1 309 ? -5.748 -6.396 16.925 1.00 91.38 309 TYR A C 1
ATOM 2492 O O . TYR A 1 309 ? -4.853 -6.068 17.712 1.00 91.38 309 TYR A O 1
ATOM 2500 N N . ARG A 1 310 ? -5.647 -7.466 16.137 1.00 93.06 310 ARG A N 1
ATOM 2501 C CA . ARG A 1 310 ? -4.448 -8.313 16.111 1.00 93.06 310 ARG A CA 1
ATOM 2502 C C . ARG A 1 310 ? -3.816 -8.310 14.741 1.00 93.06 310 ARG A C 1
ATOM 2504 O O . ARG A 1 310 ? -4.500 -8.328 13.720 1.00 93.06 310 ARG A O 1
ATOM 2511 N N . TYR A 1 311 ? -2.494 -8.336 14.746 1.00 93.31 311 TYR A N 1
ATOM 2512 C CA . TYR A 1 311 ? -1.694 -8.532 13.553 1.00 93.31 311 TYR A CA 1
ATOM 2513 C C . TYR A 1 311 ? -0.619 -9.567 13.825 1.00 93.31 311 TYR A C 1
ATOM 2515 O O . TYR A 1 311 ? -0.038 -9.629 14.912 1.00 93.31 311 TYR A O 1
ATOM 2523 N N . ARG A 1 312 ? -0.355 -10.392 12.821 1.00 90.75 312 ARG A N 1
ATOM 2524 C CA . ARG A 1 312 ? 0.755 -11.338 12.831 1.00 90.75 312 ARG A CA 1
ATOM 2525 C C . ARG A 1 312 ? 1.306 -11.519 11.434 1.00 90.75 312 ARG A C 1
ATOM 2527 O O . ARG A 1 312 ? 0.552 -11.512 10.464 1.00 90.75 312 ARG A O 1
ATOM 2534 N N . GLU A 1 313 ? 2.606 -11.736 11.348 1.00 90.75 313 GLU A N 1
ATOM 2535 C CA . GLU A 1 313 ? 3.251 -12.146 10.107 1.00 90.75 313 GLU A CA 1
ATOM 2536 C C . GLU A 1 313 ? 3.289 -13.668 10.041 1.00 90.75 313 GLU A C 1
ATOM 2538 O O . GLU A 1 313 ? 3.614 -14.340 11.021 1.00 90.75 313 GLU A O 1
ATOM 2543 N N . VAL A 1 314 ? 2.939 -14.215 8.883 1.00 89.88 314 VAL A N 1
ATOM 2544 C CA . VAL A 1 314 ? 3.055 -15.643 8.592 1.00 89.88 314 VAL A CA 1
ATOM 2545 C C . VAL A 1 314 ? 4.047 -15.840 7.458 1.00 89.88 314 VAL A C 1
ATOM 2547 O O . VAL A 1 314 ? 4.014 -15.118 6.463 1.00 89.88 314 VAL A O 1
ATOM 2550 N N . LEU A 1 315 ? 4.945 -16.809 7.624 1.00 86.19 315 LEU A N 1
ATOM 2551 C CA . LEU A 1 315 ? 6.052 -17.064 6.706 1.00 86.19 315 LEU A CA 1
ATOM 2552 C C . LEU A 1 315 ? 5.813 -18.380 5.964 1.00 86.19 315 LEU A C 1
ATOM 2554 O O . LEU A 1 315 ? 6.342 -19.423 6.342 1.00 86.19 315 LEU A O 1
ATOM 2558 N N . PHE A 1 316 ? 5.028 -18.348 4.887 1.00 79.06 316 PHE A N 1
ATOM 2559 C CA . PHE A 1 316 ? 4.822 -19.545 4.057 1.00 79.06 316 PHE A CA 1
ATOM 2560 C C . PHE A 1 316 ? 5.990 -19.834 3.109 1.00 79.06 316 PHE A C 1
ATOM 2562 O O . PHE A 1 316 ? 6.042 -20.902 2.506 1.00 79.06 316 PHE A O 1
ATOM 2569 N N . GLY A 1 317 ? 6.960 -18.924 3.011 1.00 67.31 317 GLY A N 1
ATOM 2570 C CA . GLY A 1 317 ? 8.124 -19.073 2.143 1.00 67.31 317 GLY A CA 1
ATOM 2571 C C . GLY A 1 317 ? 8.982 -20.315 2.407 1.00 67.31 317 GLY A C 1
ATOM 2572 O O . GLY A 1 317 ? 9.590 -20.848 1.486 1.00 67.31 317 GLY A O 1
ATOM 2573 N N . HIS A 1 318 ? 9.006 -20.804 3.649 1.00 66.88 318 HIS A N 1
ATOM 2574 C CA . HIS A 1 318 ? 9.883 -21.899 4.083 1.00 66.88 318 HIS A CA 1
ATOM 2575 C C . HIS A 1 318 ? 9.347 -23.298 3.731 1.00 66.88 318 HIS A C 1
ATOM 2577 O O . HIS A 1 318 ? 10.058 -24.287 3.899 1.00 66.88 318 HIS A O 1
ATOM 2583 N N . HIS A 1 319 ? 8.101 -23.400 3.258 1.00 59.88 319 HIS A N 1
ATOM 2584 C CA . HIS A 1 319 ? 7.437 -24.677 2.975 1.00 59.88 319 HIS A CA 1
ATOM 2585 C C . HIS A 1 319 ? 7.477 -25.084 1.495 1.00 59.88 319 HIS A C 1
ATOM 2587 O O . HIS A 1 319 ? 7.022 -26.177 1.145 1.00 59.88 319 HIS A O 1
ATOM 2593 N N . LEU A 1 320 ? 8.031 -24.243 0.616 1.00 59.88 320 LEU A N 1
ATOM 2594 C CA . LEU A 1 320 ? 8.139 -24.559 -0.802 1.00 59.88 320 LEU A CA 1
ATOM 2595 C C . LEU A 1 320 ? 9.308 -25.515 -1.065 1.00 59.88 320 LEU A C 1
ATOM 2597 O O . LEU A 1 320 ? 10.470 -25.122 -1.035 1.00 59.88 320 LEU A O 1
ATOM 2601 N N . ILE A 1 321 ? 8.990 -26.761 -1.412 1.00 54.34 321 ILE A N 1
ATOM 2602 C CA . ILE A 1 321 ? 9.961 -27.734 -1.924 1.00 54.34 321 ILE A CA 1
ATOM 2603 C C . ILE A 1 321 ? 9.820 -27.794 -3.446 1.00 54.34 321 ILE A C 1
ATOM 2605 O O . ILE A 1 321 ? 8.869 -28.380 -3.967 1.00 54.34 321 ILE A O 1
ATOM 2609 N N . ILE A 1 322 ? 10.772 -27.211 -4.177 1.00 54.03 322 ILE A N 1
ATOM 2610 C CA . ILE A 1 322 ? 10.823 -27.328 -5.639 1.00 54.03 322 ILE A CA 1
ATOM 2611 C C . ILE A 1 322 ? 11.547 -28.630 -5.994 1.00 54.03 322 ILE A C 1
ATOM 2613 O O . ILE A 1 322 ? 12.769 -28.721 -5.910 1.00 54.03 322 ILE A O 1
ATOM 2617 N N . ARG A 1 323 ? 10.800 -29.656 -6.418 1.00 38.19 323 ARG A N 1
ATOM 2618 C CA . ARG A 1 323 ? 11.396 -30.859 -7.019 1.00 38.19 323 ARG A CA 1
ATOM 2619 C C . ARG A 1 323 ? 11.727 -30.586 -8.484 1.00 38.19 323 ARG A C 1
ATOM 2621 O O . ARG A 1 323 ? 10.863 -30.715 -9.348 1.00 38.19 323 ARG A O 1
ATOM 2628 N N . VAL A 1 324 ? 12.976 -30.228 -8.766 1.00 43.62 324 VAL A N 1
ATOM 2629 C CA . VAL A 1 324 ? 13.484 -30.167 -10.142 1.00 43.62 324 VAL A CA 1
ATOM 2630 C C . VAL A 1 324 ? 13.802 -31.592 -10.593 1.00 43.62 324 VAL A C 1
ATOM 2632 O O . VAL A 1 324 ? 14.856 -32.136 -10.277 1.00 43.62 324 VAL A O 1
ATOM 2635 N N . LEU A 1 325 ? 12.876 -32.226 -11.313 1.00 34.19 325 LEU A N 1
ATOM 2636 C CA . LEU A 1 325 ? 13.176 -33.453 -12.050 1.00 34.19 325 LEU A CA 1
ATOM 2637 C C . LEU A 1 325 ? 13.969 -33.064 -13.299 1.00 34.19 325 LEU A C 1
ATOM 2639 O O . LEU A 1 325 ? 13.398 -32.765 -14.346 1.00 34.19 325 LEU A O 1
ATOM 2643 N N . ALA A 1 326 ? 15.293 -33.027 -13.178 1.00 34.47 326 ALA A N 1
ATOM 2644 C CA . ALA A 1 326 ? 16.148 -32.985 -14.349 1.00 34.47 326 ALA A CA 1
ATOM 2645 C C . ALA A 1 326 ? 16.026 -34.341 -15.063 1.00 34.47 326 ALA A C 1
ATOM 2647 O O . ALA A 1 326 ? 16.320 -35.384 -14.481 1.00 34.47 326 ALA A O 1
ATOM 2648 N N . ALA A 1 327 ? 15.571 -34.341 -16.317 1.00 34.78 327 ALA A N 1
ATOM 2649 C CA . ALA A 1 327 ? 15.651 -35.502 -17.198 1.00 34.78 327 ALA A CA 1
ATOM 2650 C C . ALA A 1 327 ? 17.116 -35.711 -17.622 1.00 34.78 327 ALA A C 1
ATOM 2652 O O . ALA A 1 327 ? 17.513 -35.440 -18.749 1.00 34.78 327 ALA A O 1
ATOM 2653 N N . VAL A 1 328 ? 17.937 -36.131 -16.670 1.00 38.22 328 VAL A N 1
ATOM 2654 C CA . VAL A 1 328 ? 19.290 -36.657 -16.842 1.00 38.22 328 VAL A CA 1
ATOM 2655 C C . VAL A 1 328 ? 19.465 -37.651 -15.702 1.00 38.22 328 VAL A C 1
ATOM 2657 O O . VAL A 1 328 ? 19.088 -37.350 -14.577 1.00 38.22 328 VAL A O 1
ATOM 2660 N N . ASN A 1 329 ? 19.946 -38.855 -16.011 1.00 37.22 329 ASN A N 1
ATOM 2661 C CA . ASN A 1 329 ? 19.959 -40.050 -15.155 1.00 37.22 329 ASN A CA 1
ATOM 2662 C C . ASN A 1 329 ? 20.797 -39.925 -13.861 1.00 37.22 329 ASN A C 1
ATOM 2664 O O . ASN A 1 329 ? 21.712 -40.714 -13.647 1.00 37.22 329 ASN A O 1
ATOM 2668 N N . VAL A 1 330 ? 20.491 -38.976 -12.978 1.00 34.56 330 VAL A N 1
ATOM 2669 C CA . VAL A 1 330 ? 20.987 -38.899 -11.601 1.00 34.56 330 VAL A CA 1
ATOM 2670 C C . VAL A 1 330 ? 19.913 -38.216 -10.750 1.00 34.56 330 VAL A C 1
ATOM 2672 O O . VAL A 1 330 ? 19.560 -37.060 -10.965 1.00 34.56 330 VAL A O 1
ATOM 2675 N N . VAL A 1 331 ? 19.370 -38.944 -9.775 1.00 32.94 331 VAL A N 1
ATOM 2676 C CA . VAL A 1 331 ? 18.440 -38.407 -8.775 1.00 32.94 331 VAL A CA 1
ATOM 2677 C C . VAL A 1 331 ? 19.226 -37.479 -7.847 1.00 32.94 331 VAL A C 1
ATOM 2679 O O . VAL A 1 331 ? 19.959 -37.945 -6.980 1.00 32.94 331 VAL A O 1
ATOM 2682 N N . SER A 1 332 ? 19.071 -36.166 -8.006 1.00 30.81 332 SER A N 1
ATOM 2683 C CA . SER A 1 332 ? 19.517 -35.184 -7.013 1.00 30.81 332 SER A CA 1
ATOM 2684 C C . SER A 1 332 ? 18.295 -34.645 -6.276 1.00 30.81 332 SER A C 1
ATOM 2686 O O . SER A 1 332 ? 17.547 -33.818 -6.793 1.00 30.81 332 SER A O 1
ATOM 2688 N N . VAL A 1 333 ? 18.064 -35.142 -5.060 1.00 33.25 333 VAL A N 1
ATOM 2689 C CA . VAL A 1 333 ? 17.095 -34.547 -4.135 1.00 33.25 333 VAL A CA 1
ATOM 2690 C C . VAL A 1 333 ? 17.735 -33.284 -3.563 1.00 33.25 333 VAL A C 1
ATOM 2692 O O . VAL A 1 333 ? 18.511 -33.359 -2.616 1.00 33.25 333 VAL A O 1
ATOM 2695 N N . PHE A 1 334 ? 17.423 -32.118 -4.125 1.00 32.19 334 PHE A N 1
ATOM 2696 C CA . PHE A 1 334 ? 17.697 -30.853 -3.447 1.00 32.19 334 PHE A CA 1
ATOM 2697 C C . PHE A 1 334 ? 16.564 -30.583 -2.456 1.00 32.19 334 PHE A C 1
ATOM 2699 O O . PHE A 1 334 ? 15.523 -30.029 -2.800 1.00 32.19 334 PHE A O 1
ATOM 2706 N N . ALA A 1 335 ? 16.756 -31.026 -1.216 1.00 32.31 335 ALA A N 1
ATOM 2707 C CA . ALA A 1 335 ? 16.070 -30.438 -0.078 1.00 32.31 335 ALA A CA 1
ATOM 2708 C C . ALA A 1 335 ? 16.925 -29.250 0.365 1.00 32.31 335 ALA A C 1
ATOM 2710 O O . ALA A 1 335 ? 17.987 -29.445 0.947 1.00 32.31 335 ALA A O 1
ATOM 2711 N N . VAL A 1 336 ? 16.502 -28.031 0.041 1.00 34.97 336 VAL A N 1
ATOM 2712 C CA . VAL A 1 336 ? 17.127 -26.823 0.586 1.00 34.97 336 VAL A CA 1
ATOM 2713 C C . VAL A 1 336 ? 16.112 -26.198 1.537 1.00 34.97 336 VAL A C 1
ATOM 2715 O O . VAL A 1 336 ? 15.198 -25.513 1.078 1.00 34.97 336 VAL A O 1
ATOM 2718 N N . PRO A 1 337 ? 16.206 -26.462 2.854 1.00 36.12 337 PRO A N 1
ATOM 2719 C CA . PRO A 1 337 ? 15.641 -25.551 3.834 1.00 36.12 337 PRO A CA 1
ATOM 2720 C C . PRO A 1 337 ? 16.384 -24.218 3.690 1.00 36.12 337 PRO A C 1
ATOM 2722 O O . PRO A 1 337 ? 17.578 -24.197 3.396 1.00 36.12 337 PRO A O 1
ATOM 2725 N N . ALA A 1 338 ? 15.663 -23.115 3.835 1.00 35.91 338 ALA A N 1
ATOM 2726 C CA . ALA A 1 338 ? 16.164 -21.770 3.601 1.00 35.91 338 ALA A CA 1
ATOM 2727 C C . ALA A 1 338 ? 17.540 -21.469 4.251 1.00 35.91 338 ALA A C 1
ATOM 2729 O O . ALA A 1 338 ? 17.777 -21.819 5.405 1.00 35.91 338 ALA A O 1
ATOM 2730 N N . LEU A 1 339 ? 18.342 -20.704 3.493 1.00 37.06 339 LEU A N 1
ATOM 2731 C CA . LEU A 1 339 ? 19.524 -19.888 3.831 1.00 37.06 339 LEU A CA 1
ATOM 2732 C C . LEU A 1 339 ? 20.962 -20.472 3.738 1.00 37.06 339 LEU A C 1
ATOM 2734 O O . LEU A 1 339 ? 21.383 -21.314 4.517 1.00 37.06 339 LEU A O 1
ATOM 2738 N N . LEU A 1 340 ? 21.737 -19.807 2.861 1.00 32.97 340 LEU A N 1
ATOM 2739 C CA . LEU A 1 340 ? 23.137 -19.356 3.006 1.00 32.97 340 LEU A CA 1
ATOM 2740 C C . LEU A 1 340 ? 24.279 -20.384 3.155 1.00 32.97 340 LEU A C 1
ATOM 2742 O O . LEU A 1 340 ? 24.583 -20.865 4.241 1.00 32.97 340 LEU A O 1
ATOM 2746 N N . LEU A 1 341 ? 25.073 -20.515 2.084 1.00 26.09 341 LEU A N 1
ATOM 2747 C CA . LEU A 1 341 ? 26.524 -20.718 2.175 1.00 26.09 341 LEU A CA 1
ATOM 2748 C C . LEU A 1 341 ? 27.227 -20.025 0.997 1.00 26.09 341 LEU A C 1
ATOM 2750 O O . LEU A 1 341 ? 27.113 -20.439 -0.151 1.00 26.09 341 LEU A O 1
ATOM 275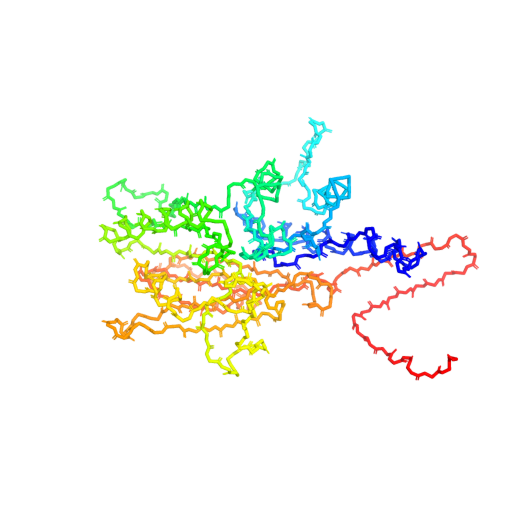4 N N . MET A 1 342 ? 27.893 -18.915 1.325 1.00 30.94 342 MET A N 1
ATOM 2755 C CA . MET A 1 342 ? 29.190 -18.467 0.805 1.00 30.94 342 MET A CA 1
ATOM 2756 C C . MET A 1 342 ? 29.696 -19.164 -0.469 1.00 30.94 342 MET A C 1
ATOM 2758 O O . MET A 1 342 ? 30.164 -20.296 -0.406 1.00 30.94 342 MET A O 1
ATOM 2762 N N . LEU A 1 343 ? 29.762 -18.422 -1.575 1.00 29.34 343 LEU A N 1
ATOM 2763 C CA . LEU A 1 343 ? 30.781 -18.635 -2.605 1.00 29.34 343 LEU A CA 1
ATOM 2764 C C . LEU A 1 343 ? 31.411 -17.284 -2.968 1.00 29.34 343 LEU A C 1
ATOM 2766 O O . LEU A 1 343 ? 31.305 -16.780 -4.080 1.00 29.34 343 LEU A O 1
ATOM 2770 N N . SER A 1 344 ? 32.095 -16.693 -1.988 1.00 34.81 344 SER A N 1
ATOM 2771 C CA . SER A 1 344 ? 33.425 -16.166 -2.266 1.00 34.81 344 SER A CA 1
ATOM 2772 C C . SER A 1 344 ? 34.376 -17.365 -2.281 1.00 34.81 344 SER A C 1
ATOM 2774 O O . SER A 1 344 ? 34.608 -17.964 -1.238 1.00 34.81 344 SER A O 1
ATOM 2776 N N . LEU A 1 345 ? 34.833 -17.763 -3.474 1.00 30.94 345 LEU A N 1
ATOM 2777 C CA . LEU A 1 345 ? 36.107 -18.440 -3.784 1.00 30.94 345 LEU A CA 1
ATOM 2778 C C . LEU A 1 345 ? 36.064 -18.939 -5.246 1.00 30.94 345 LEU A C 1
ATOM 2780 O O . LEU A 1 345 ? 35.354 -19.894 -5.538 1.00 30.94 345 LEU A O 1
ATOM 2784 N N . TYR A 1 346 ? 36.881 -18.297 -6.099 1.00 33.25 346 TYR A N 1
ATOM 2785 C CA . TYR A 1 346 ? 37.283 -18.656 -7.478 1.00 33.25 346 TYR A CA 1
ATOM 2786 C C . TYR A 1 346 ? 36.144 -18.710 -8.524 1.00 33.25 346 TYR A C 1
ATOM 2788 O O . TYR A 1 346 ? 35.241 -19.532 -8.433 1.00 33.25 346 TYR A O 1
ATOM 2796 N N . ILE A 1 347 ? 36.106 -17.851 -9.552 1.00 35.03 347 ILE A N 1
ATOM 2797 C CA . ILE A 1 347 ? 37.144 -17.498 -10.548 1.00 35.03 347 ILE A CA 1
ATOM 2798 C C . ILE A 1 347 ? 37.163 -15.991 -10.818 1.00 35.03 347 ILE A C 1
ATOM 2800 O O . ILE A 1 347 ? 36.061 -15.403 -10.911 1.00 35.03 347 ILE A O 1
#

Sequence (347 aa):
LYGDPQIEGDAKLRREPIMGRYDLLVNDYYLRHVYMSTIAAFQPQYVVTMGDIFSSQGVRKAEYYKRIERFNWISGRNKTPHKPIHTHKAHAHLFLAGNHDIGYGAETRPYHINRYVNNFGPINREWMVDFDDNRARESVHGLHQFAILNAMNLDFTQNAQFRNDTWSFLKRLASERAKHPAVPLVLLLHIPLSKPSDICVAEPETRYRNGSVHYQDYLSPVTSAYLLHCLAPTLIFNGHDHNGCLSAHSIPEHAINLTVEVTVRSTMGEYGGATGIFDISTDSRSGLQHHMRASDHGFVLHSKHGYIYRYREVLFGHHLIIRVLAAVNVVSVFAVPALLLMLSLYI

Organism: Coemansia reversa (strain ATCC 12441 / NRRL 1564) (NCBI:txid763665)